Protein AF-A0AAV9D5G0-F1 (afdb_monomer_lite)

pLDDT: mean 83.23, std 11.65, range [37.0, 98.0]

Structure (mmCIF, N/CA/C/O backbone):
data_AF-A0AAV9D5G0-F1
#
_entry.id   AF-A0AAV9D5G0-F1
#
loop_
_atom_site.group_PDB
_atom_site.id
_atom_site.type_symbol
_atom_site.label_atom_id
_atom_site.label_alt_id
_atom_site.label_comp_id
_atom_site.label_asym_id
_atom_site.label_entity_id
_atom_site.label_seq_id
_atom_site.pdbx_PDB_ins_code
_atom_site.Cartn_x
_atom_site.Cartn_y
_atom_site.Cartn_z
_atom_site.occupancy
_atom_site.B_iso_or_equiv
_atom_site.auth_seq_id
_atom_site.auth_comp_id
_atom_site.auth_asym_id
_atom_site.auth_atom_id
_atom_site.pdbx_PDB_model_num
ATOM 1 N N . MET A 1 1 ? -10.962 14.063 -17.099 1.00 53.22 1 MET A N 1
ATOM 2 C CA . MET A 1 1 ? -9.517 14.388 -17.180 1.00 53.22 1 MET A CA 1
ATOM 3 C C . MET A 1 1 ? -9.101 14.383 -18.645 1.00 53.22 1 MET A C 1
ATOM 5 O O . MET A 1 1 ? -9.359 13.389 -19.309 1.00 53.22 1 MET A O 1
ATOM 9 N N . LYS A 1 2 ? -8.518 15.470 -19.175 1.00 46.50 2 LYS A N 1
ATOM 10 C CA . LYS A 1 2 ? -7.922 15.459 -20.525 1.00 46.50 2 LYS A CA 1
ATOM 11 C C . LYS A 1 2 ? -6.558 14.768 -20.446 1.00 46.50 2 LYS A C 1
ATOM 13 O O . LYS A 1 2 ? -5.704 15.186 -19.668 1.00 46.50 2 LYS A O 1
ATOM 18 N N . GLN A 1 3 ? -6.393 13.685 -21.197 1.00 54.50 3 GLN A N 1
ATOM 19 C CA . GLN A 1 3 ? -5.192 12.856 -21.204 1.00 54.50 3 GLN A CA 1
ATOM 20 C C . GLN A 1 3 ? -4.087 13.579 -21.997 1.00 54.50 3 GLN A C 1
ATOM 22 O O . GLN A 1 3 ? -4.287 13.891 -23.166 1.00 54.50 3 GLN A O 1
ATOM 27 N N . LYS A 1 4 ? -2.953 13.908 -21.359 1.00 61.72 4 LYS A N 1
ATOM 28 C CA . LYS A 1 4 ? -1.814 14.582 -22.023 1.00 61.72 4 LYS A CA 1
ATOM 29 C C . LYS A 1 4 ? -0.785 13.592 -22.589 1.00 61.72 4 LYS A C 1
ATOM 31 O O . LYS A 1 4 ? 0.009 13.970 -23.440 1.00 61.72 4 LYS A O 1
ATOM 36 N N . TYR A 1 5 ? -0.814 12.342 -22.121 1.00 66.25 5 TYR A N 1
ATOM 37 C CA . TYR A 1 5 ? 0.149 11.299 -22.471 1.00 66.25 5 TYR A CA 1
ATOM 38 C C . TYR A 1 5 ? -0.551 9.940 -22.576 1.00 66.25 5 TYR A C 1
ATOM 40 O O . TYR A 1 5 ? -1.417 9.613 -21.759 1.00 66.25 5 TYR A O 1
ATOM 48 N N . GLU A 1 6 ? -0.161 9.152 -23.569 1.00 72.19 6 GLU A N 1
ATOM 49 C CA . GLU A 1 6 ? -0.569 7.762 -23.748 1.00 72.19 6 GLU A CA 1
ATOM 50 C C . GLU A 1 6 ? 0.694 6.899 -23.811 1.00 72.19 6 GLU A C 1
ATOM 52 O O . GLU A 1 6 ? 1.684 7.295 -24.425 1.00 72.19 6 GLU A O 1
ATOM 57 N N . LEU A 1 7 ? 0.685 5.765 -23.109 1.00 73.75 7 LEU A N 1
ATOM 58 C CA . LEU A 1 7 ? 1.786 4.806 -23.138 1.00 73.75 7 LEU A CA 1
ATOM 59 C C . LEU A 1 7 ? 1.578 3.903 -24.358 1.00 73.75 7 LEU A C 1
ATOM 61 O O . LEU A 1 7 ? 0.681 3.063 -24.348 1.00 73.75 7 LEU A O 1
ATOM 65 N N . ILE A 1 8 ? 2.375 4.120 -25.402 1.00 72.31 8 ILE A N 1
ATOM 66 C CA . ILE A 1 8 ? 2.389 3.336 -26.645 1.00 72.31 8 ILE A CA 1
ATOM 67 C C . ILE A 1 8 ? 3.722 2.583 -26.778 1.00 72.31 8 ILE A C 1
ATOM 69 O O . ILE A 1 8 ? 4.718 2.991 -26.182 1.00 72.31 8 ILE A O 1
ATOM 73 N N . ASP A 1 9 ? 3.716 1.487 -27.541 1.00 73.62 9 ASP A N 1
ATOM 74 C CA . ASP A 1 9 ? 4.906 0.734 -27.974 1.00 73.62 9 ASP A CA 1
ATOM 75 C C . ASP A 1 9 ? 5.790 0.158 -26.852 1.00 73.62 9 ASP A C 1
ATOM 77 O O . ASP A 1 9 ? 7.016 0.283 -26.858 1.00 73.62 9 ASP A O 1
ATOM 81 N N . LEU A 1 10 ? 5.174 -0.515 -25.876 1.00 80.69 10 LEU A N 1
ATOM 82 C CA . LEU A 1 10 ? 5.926 -1.325 -24.915 1.00 80.69 10 LEU A CA 1
ATOM 83 C C . LEU A 1 10 ? 6.341 -2.666 -25.549 1.00 80.69 10 LEU A C 1
ATOM 85 O O . LEU A 1 10 ? 5.516 -3.286 -26.227 1.00 80.69 10 LEU A O 1
ATOM 89 N N . PRO A 1 11 ? 7.576 -3.147 -25.305 1.00 83.06 11 PRO A N 1
ATOM 90 C CA . PRO A 1 11 ? 7.982 -4.495 -25.690 1.00 83.06 11 PRO A CA 1
ATOM 91 C C . PRO A 1 11 ? 6.985 -5.555 -25.182 1.00 83.06 11 PRO A C 1
ATOM 93 O O . PRO A 1 11 ? 6.458 -5.395 -24.078 1.00 83.06 11 PRO A O 1
ATOM 96 N N . PRO A 1 12 ? 6.723 -6.643 -25.931 1.00 77.56 12 PRO A N 1
ATOM 97 C CA . PRO A 1 12 ? 5.747 -7.664 -25.530 1.00 77.56 12 PRO A CA 1
ATOM 98 C C . PRO A 1 12 ? 6.052 -8.340 -24.184 1.00 77.56 12 PRO A C 1
ATOM 100 O O . PRO A 1 12 ? 5.149 -8.819 -23.505 1.00 77.56 12 PRO A O 1
ATOM 103 N N . ASP A 1 13 ? 7.325 -8.383 -23.801 1.00 83.81 13 ASP A N 1
ATOM 104 C CA . ASP A 1 13 ? 7.844 -8.937 -22.551 1.00 83.81 13 ASP A CA 1
ATOM 105 C C . ASP A 1 13 ? 7.951 -7.898 -21.423 1.00 83.81 13 ASP A C 1
ATOM 107 O O . ASP A 1 13 ? 8.331 -8.237 -20.297 1.00 83.81 13 ASP A O 1
ATOM 111 N N . ALA A 1 14 ? 7.594 -6.637 -21.689 1.00 84.88 14 ALA A N 1
ATOM 112 C CA . ALA A 1 14 ? 7.652 -5.580 -20.697 1.00 84.88 14 ALA A CA 1
ATOM 113 C C . ALA A 1 14 ? 6.707 -5.872 -19.526 1.00 84.88 14 ALA A C 1
ATOM 115 O O . ALA A 1 14 ? 5.537 -6.216 -19.694 1.00 84.88 14 ALA A O 1
ATOM 116 N N . ARG A 1 15 ? 7.209 -5.644 -18.309 1.00 88.38 15 ARG A N 1
ATOM 117 C CA . ARG A 1 15 ? 6.439 -5.735 -17.060 1.00 88.38 15 ARG A CA 1
ATOM 118 C C . ARG A 1 15 ? 6.484 -4.399 -16.323 1.00 88.38 15 ARG A C 1
ATOM 120 O O . ARG A 1 15 ? 7.234 -4.258 -15.355 1.00 88.38 15 ARG A O 1
ATOM 127 N N . PRO A 1 16 ? 5.741 -3.379 -16.790 1.00 92.75 16 PRO A N 1
ATOM 128 C CA . PRO A 1 16 ? 5.819 -2.047 -16.209 1.00 92.75 16 PRO A CA 1
ATOM 129 C C . PRO A 1 16 ? 5.399 -2.054 -14.741 1.00 92.75 16 PRO A C 1
ATOM 131 O O . PRO A 1 16 ? 4.479 -2.764 -14.341 1.00 92.75 16 PRO A O 1
ATOM 134 N N . LEU A 1 17 ? 6.054 -1.226 -13.934 1.00 95.94 17 LEU A N 1
ATOM 135 C CA . LEU A 1 17 ? 5.703 -1.028 -12.531 1.00 95.94 17 LEU A CA 1
ATOM 136 C C . LEU A 1 17 ? 5.046 0.341 -12.353 1.00 95.94 17 LEU A C 1
ATOM 138 O O . LEU A 1 17 ? 5.666 1.349 -12.671 1.00 95.94 17 LEU A O 1
ATOM 142 N N . LEU A 1 18 ? 3.822 0.393 -11.841 1.00 97.00 18 LEU A N 1
ATOM 143 C CA . LEU A 1 18 ? 3.154 1.623 -11.418 1.00 97.00 18 LEU A CA 1
ATOM 144 C C . LEU A 1 18 ? 3.363 1.812 -9.915 1.00 97.00 18 LEU A C 1
ATOM 146 O O . LEU A 1 18 ? 2.999 0.953 -9.119 1.00 97.00 18 LEU A O 1
ATOM 150 N N . VAL A 1 19 ? 3.940 2.935 -9.504 1.00 97.44 19 VAL A N 1
ATOM 151 C CA . VAL A 1 19 ? 4.310 3.191 -8.112 1.00 97.44 19 VAL A CA 1
ATOM 152 C C . VAL A 1 19 ? 3.449 4.296 -7.520 1.00 97.44 19 VAL A C 1
ATOM 154 O O . VAL A 1 19 ? 3.419 5.409 -8.037 1.00 97.44 19 VAL A O 1
ATOM 157 N N . PHE A 1 20 ? 2.809 4.017 -6.389 1.00 97.06 20 PHE A N 1
ATOM 158 C CA . PHE A 1 20 ? 2.073 4.993 -5.594 1.00 97.06 20 PHE A CA 1
ATOM 159 C C . PHE A 1 20 ? 2.801 5.280 -4.285 1.00 97.06 20 PHE A C 1
ATOM 161 O O . PHE A 1 20 ? 3.100 4.364 -3.525 1.00 97.06 20 PHE A O 1
ATOM 168 N N . ILE A 1 21 ? 3.053 6.553 -3.985 1.00 93.62 21 ILE A N 1
ATOM 169 C CA . ILE A 1 21 ? 3.773 6.978 -2.781 1.00 93.62 21 ILE A CA 1
ATOM 170 C C . ILE A 1 21 ? 2.893 7.902 -1.953 1.00 93.62 21 ILE A C 1
ATOM 172 O O . ILE A 1 21 ? 2.539 8.989 -2.404 1.00 93.62 21 ILE A O 1
ATOM 176 N N . ASN A 1 22 ? 2.598 7.515 -0.712 1.00 89.69 22 ASN A N 1
ATOM 177 C CA . ASN A 1 22 ? 1.937 8.396 0.246 1.00 89.69 22 ASN A CA 1
ATOM 178 C C . ASN A 1 22 ? 2.976 9.098 1.134 1.00 89.69 22 ASN A C 1
ATOM 180 O O . ASN A 1 22 ? 3.537 8.480 2.040 1.00 89.69 22 ASN A O 1
ATOM 184 N N . LYS A 1 23 ? 3.196 10.403 0.925 1.00 78.75 23 LYS A N 1
ATOM 185 C CA . LYS A 1 23 ? 4.173 11.186 1.707 1.00 78.75 23 LYS A CA 1
ATOM 186 C C . LYS A 1 23 ? 3.845 11.310 3.193 1.00 78.75 23 LYS A C 1
ATOM 188 O O . LYS A 1 23 ? 4.765 11.453 3.994 1.00 78.75 23 LYS A O 1
ATOM 193 N N . LYS A 1 24 ? 2.564 11.222 3.573 1.00 74.12 24 LYS A N 1
ATOM 194 C CA . LYS A 1 24 ? 2.144 11.240 4.986 1.00 74.12 24 LYS A CA 1
ATOM 195 C C . LYS A 1 24 ? 2.520 9.946 5.724 1.00 74.12 24 LYS A C 1
ATOM 197 O O . LYS A 1 24 ? 2.407 9.873 6.948 1.00 74.12 24 LYS A O 1
ATOM 202 N N . SER A 1 25 ? 2.922 8.898 5.002 1.00 68.00 25 SER A N 1
ATOM 203 C CA . SER A 1 25 ? 3.371 7.633 5.585 1.00 68.00 25 SER A CA 1
ATOM 204 C C . SER A 1 25 ? 4.890 7.638 5.787 1.00 68.00 25 SER A C 1
ATOM 206 O O . SER A 1 25 ? 5.637 8.055 4.908 1.00 68.00 25 SER A O 1
ATOM 208 N N . GLY A 1 26 ? 5.361 7.136 6.932 1.00 59.75 26 GLY A N 1
ATOM 209 C CA . GLY A 1 26 ? 6.775 6.792 7.118 1.00 59.75 26 GLY A CA 1
ATOM 210 C C . GLY A 1 26 ? 7.717 7.957 7.348 1.00 59.75 26 GLY A C 1
ATOM 211 O O . GLY A 1 26 ? 8.686 8.121 6.608 1.00 59.75 26 GLY A O 1
ATOM 212 N N . ALA A 1 27 ? 7.476 8.718 8.418 1.00 59.47 27 ALA A N 1
ATOM 213 C CA . ALA A 1 27 ? 8.452 9.678 8.934 1.00 59.47 27 ALA A CA 1
ATOM 214 C C . ALA A 1 27 ? 8.836 10.797 7.950 1.00 59.47 27 ALA A C 1
ATOM 216 O O . ALA A 1 27 ? 9.968 11.268 7.966 1.00 59.47 27 ALA A O 1
ATOM 217 N N . GLN A 1 28 ? 7.929 11.176 7.041 1.00 62.56 28 GLN A N 1
ATOM 218 C CA . GLN A 1 28 ? 8.175 12.193 6.008 1.00 62.56 28 GLN A CA 1
ATOM 219 C C . GLN A 1 28 ? 9.352 11.865 5.060 1.00 62.56 28 GLN A C 1
ATOM 221 O O . GLN A 1 28 ? 9.814 12.718 4.307 1.00 62.56 28 GLN A O 1
ATOM 226 N N . ARG A 1 29 ? 9.810 10.603 4.991 1.00 69.56 29 ARG A N 1
ATOM 227 C CA . ARG A 1 29 ? 10.849 10.169 4.030 1.00 69.56 29 ARG A CA 1
ATOM 228 C C . ARG A 1 29 ? 10.343 10.076 2.581 1.00 69.56 29 ARG A C 1
ATOM 230 O O . ARG A 1 29 ? 11.104 9.701 1.685 1.00 69.56 29 ARG A O 1
ATOM 237 N N . GLY A 1 30 ? 9.078 10.426 2.338 1.00 75.94 30 GLY A N 1
ATOM 238 C CA . GLY A 1 30 ? 8.397 10.300 1.051 1.00 75.94 30 GLY A CA 1
ATOM 239 C C . GLY A 1 30 ? 9.090 11.029 -0.102 1.00 75.94 30 GLY A C 1
ATOM 240 O O . GLY A 1 30 ? 9.189 10.465 -1.187 1.00 75.94 30 GLY A O 1
ATOM 241 N N . ASP A 1 31 ? 9.639 12.230 0.115 1.00 81.81 31 ASP A N 1
ATOM 242 C CA . ASP A 1 31 ? 10.344 12.974 -0.944 1.00 81.81 31 ASP A CA 1
ATOM 243 C C . ASP A 1 31 ? 11.666 12.318 -1.352 1.00 81.81 31 ASP A C 1
ATOM 245 O O . ASP A 1 31 ? 11.984 12.226 -2.540 1.00 81.81 31 ASP A O 1
ATOM 249 N N . SER A 1 32 ? 12.428 11.815 -0.376 1.00 85.00 32 SER A N 1
ATOM 250 C CA . SER A 1 32 ? 13.670 11.082 -0.641 1.00 85.00 32 SER A CA 1
ATOM 251 C C . SER A 1 32 ? 13.391 9.777 -1.386 1.00 85.00 32 SER A C 1
ATOM 253 O O . SER A 1 32 ? 14.034 9.481 -2.396 1.00 85.00 32 SER A O 1
ATOM 255 N N . LEU A 1 33 ? 12.374 9.036 -0.939 1.00 87.62 33 LEU A N 1
ATOM 256 C CA . LEU A 1 33 ? 11.922 7.801 -1.570 1.00 87.62 33 LEU A CA 1
ATOM 257 C C . LEU A 1 33 ? 11.434 8.040 -3.007 1.00 87.62 33 LEU A C 1
ATOM 259 O O . LEU A 1 33 ? 11.882 7.359 -3.927 1.00 87.62 33 LEU A O 1
ATOM 263 N N . LYS A 1 34 ? 10.590 9.058 -3.216 1.00 89.94 34 LYS A N 1
ATOM 264 C CA . LYS A 1 34 ? 10.113 9.474 -4.542 1.00 89.94 34 LYS A CA 1
ATOM 265 C C . LYS A 1 34 ? 11.272 9.809 -5.468 1.00 89.94 34 LYS A C 1
ATOM 267 O O . LYS A 1 34 ? 11.287 9.356 -6.608 1.00 89.94 34 LYS A O 1
ATOM 272 N N . ARG A 1 35 ? 12.252 10.583 -4.991 1.00 90.06 35 ARG A N 1
ATOM 273 C CA . ARG A 1 35 ? 13.433 10.943 -5.783 1.00 90.06 35 ARG A CA 1
ATOM 274 C C . ARG A 1 35 ? 14.208 9.703 -6.214 1.00 90.06 35 ARG A C 1
ATOM 276 O O . ARG A 1 35 ? 14.493 9.565 -7.394 1.00 90.06 35 ARG A O 1
ATOM 283 N N . ARG A 1 36 ? 14.501 8.791 -5.282 1.00 90.75 36 ARG A N 1
ATOM 284 C CA . ARG A 1 36 ? 15.225 7.546 -5.580 1.00 90.75 36 ARG A CA 1
ATOM 285 C C . ARG A 1 36 ? 14.469 6.670 -6.579 1.00 90.75 36 ARG A C 1
ATOM 287 O O . ARG A 1 36 ? 15.066 6.212 -7.543 1.00 90.75 36 ARG A O 1
ATOM 294 N N . LEU A 1 37 ? 13.160 6.495 -6.410 1.00 92.12 37 LEU A N 1
ATOM 295 C CA . LEU A 1 37 ? 12.343 5.715 -7.346 1.00 92.12 37 LEU A CA 1
ATOM 296 C C . LEU A 1 37 ? 12.282 6.347 -8.739 1.00 92.12 37 LEU A C 1
ATOM 298 O O . LEU A 1 37 ? 12.330 5.621 -9.716 1.00 92.12 37 LEU A O 1
ATOM 302 N N . ARG A 1 38 ? 12.254 7.680 -8.850 1.00 93.06 38 ARG A N 1
ATOM 303 C CA . ARG A 1 38 ? 12.318 8.384 -10.147 1.00 93.06 38 ARG A CA 1
ATOM 304 C C . ARG A 1 38 ? 13.697 8.348 -10.814 1.00 93.06 38 ARG A C 1
ATOM 306 O O . ARG A 1 38 ? 13.791 8.710 -11.979 1.00 93.06 38 ARG A O 1
ATOM 313 N N . ILE A 1 39 ? 14.751 7.992 -10.076 1.00 92.44 39 ILE A N 1
ATOM 314 C CA . ILE A 1 39 ? 16.083 7.721 -10.640 1.00 92.44 39 ILE A CA 1
ATOM 315 C C . ILE A 1 39 ? 16.137 6.282 -11.166 1.00 92.44 39 ILE A C 1
ATOM 317 O O . ILE A 1 39 ? 16.718 6.039 -12.215 1.00 92.44 39 ILE A O 1
ATOM 321 N N . LEU A 1 40 ? 15.533 5.337 -10.437 1.00 91.38 40 LEU A N 1
ATOM 322 C CA . LEU A 1 40 ? 15.547 3.912 -10.781 1.00 91.38 40 LEU A CA 1
ATOM 323 C C . LEU A 1 40 ? 14.503 3.527 -11.843 1.00 91.38 40 LEU A C 1
ATOM 325 O O . LEU A 1 40 ? 14.691 2.545 -12.550 1.00 91.38 40 LEU A O 1
ATOM 329 N N . LEU A 1 41 ? 13.398 4.268 -11.927 1.00 92.12 41 LEU A N 1
ATOM 330 C CA . LEU A 1 41 ? 12.249 4.004 -12.795 1.00 92.12 41 LEU A CA 1
ATOM 331 C C . LEU A 1 41 ? 11.919 5.243 -13.629 1.00 92.12 41 LEU A C 1
ATOM 333 O O . LEU A 1 41 ? 12.316 6.360 -13.291 1.00 92.12 41 LEU A O 1
ATOM 337 N N . ASN A 1 42 ? 11.112 5.075 -14.678 1.00 91.25 42 ASN A N 1
ATOM 338 C CA . ASN A 1 42 ? 10.618 6.210 -15.447 1.00 91.25 42 ASN A CA 1
ATOM 339 C C . ASN A 1 42 ? 9.781 7.135 -14.535 1.00 91.25 42 ASN A C 1
ATOM 341 O O . ASN A 1 42 ? 8.870 6.662 -13.853 1.00 91.25 42 ASN A O 1
ATOM 345 N N . PRO A 1 43 ? 10.014 8.461 -14.524 1.00 90.81 43 PRO A N 1
ATOM 346 C CA . PRO A 1 43 ? 9.234 9.392 -13.713 1.00 90.81 43 PRO A CA 1
ATOM 347 C C . PRO A 1 43 ? 7.712 9.317 -13.902 1.00 90.81 43 PRO A C 1
ATOM 349 O O . PRO A 1 43 ? 6.987 9.628 -12.959 1.00 90.81 43 PRO A O 1
ATOM 352 N N . LEU A 1 44 ? 7.227 8.897 -15.077 1.00 90.56 44 LEU A N 1
ATOM 353 C CA . LEU A 1 44 ? 5.800 8.700 -15.361 1.00 90.56 44 LEU A CA 1
ATOM 354 C C . LEU A 1 44 ? 5.192 7.491 -14.636 1.00 90.56 44 LEU A C 1
ATOM 356 O O . LEU A 1 44 ? 3.974 7.386 -14.555 1.00 90.56 44 LEU A O 1
ATOM 360 N N . GLN A 1 45 ? 6.020 6.594 -14.100 1.00 93.50 45 GLN A N 1
ATOM 361 C CA . GLN A 1 45 ? 5.591 5.452 -13.296 1.00 93.50 45 GLN A CA 1
ATOM 362 C C . GLN A 1 45 ? 5.342 5.823 -11.831 1.00 93.50 45 GLN A C 1
ATOM 364 O O . GLN A 1 45 ? 4.737 5.038 -11.111 1.00 93.50 45 GLN A O 1
ATOM 369 N N . VAL A 1 46 ? 5.816 6.982 -11.358 1.00 94.94 46 VAL A N 1
ATOM 370 C CA . VAL A 1 46 ? 5.842 7.311 -9.925 1.00 94.94 46 VAL A CA 1
ATOM 371 C C . VAL A 1 46 ? 4.832 8.407 -9.591 1.00 94.94 46 VAL A C 1
ATOM 373 O O . VAL A 1 46 ? 5.071 9.593 -9.825 1.00 94.94 46 VAL A O 1
ATOM 376 N N . PHE A 1 47 ? 3.726 8.010 -8.967 1.00 94.69 47 PHE A N 1
ATOM 377 C CA . PHE A 1 47 ? 2.628 8.876 -8.554 1.00 94.69 47 PHE A CA 1
ATOM 378 C C . PHE A 1 47 ? 2.649 9.147 -7.055 1.00 94.69 47 PHE A C 1
ATOM 380 O O . PHE A 1 47 ? 2.879 8.268 -6.226 1.00 94.69 47 PHE A O 1
ATOM 387 N N . GLU A 1 48 ? 2.371 10.395 -6.704 1.00 92.69 48 GLU A N 1
ATOM 388 C CA . GLU A 1 48 ? 2.208 10.821 -5.324 1.00 92.69 48 GLU A CA 1
ATOM 389 C C . GLU A 1 48 ? 0.726 10.815 -4.957 1.00 92.69 48 GLU A C 1
ATOM 391 O O . GLU A 1 48 ? -0.096 11.376 -5.678 1.00 92.69 48 GLU A O 1
ATOM 396 N N . LEU A 1 49 ? 0.406 10.185 -3.830 1.00 91.94 49 LEU A N 1
ATOM 397 C CA . LEU A 1 49 ? -0.932 10.158 -3.263 1.00 91.94 49 LEU A CA 1
ATOM 398 C C . LEU A 1 49 ? -1.090 11.286 -2.244 1.00 91.94 49 LEU A C 1
ATOM 400 O O . LEU A 1 49 ? -0.267 11.440 -1.337 1.00 91.94 49 LEU A O 1
ATOM 404 N N . SER A 1 50 ? -2.170 12.050 -2.378 1.00 87.81 50 SER A N 1
ATOM 405 C CA . SER A 1 50 ? -2.541 13.141 -1.475 1.00 87.81 50 SER A CA 1
ATOM 406 C C . SER A 1 50 ? -4.057 13.324 -1.445 1.00 87.81 50 SER A C 1
ATOM 408 O O . SER A 1 50 ? -4.756 12.819 -2.317 1.00 87.81 50 SER A O 1
ATOM 410 N N . SER A 1 51 ? -4.582 14.112 -0.507 1.00 79.62 51 SER A N 1
ATOM 411 C CA . SER A 1 51 ? -6.023 14.403 -0.449 1.00 79.62 51 SER A CA 1
ATOM 412 C C . SER A 1 51 ? -6.584 15.013 -1.746 1.00 79.62 51 SER A C 1
ATOM 414 O O . SER A 1 51 ? -7.768 14.861 -2.020 1.00 79.62 51 SER A O 1
ATOM 416 N N . ALA A 1 52 ? -5.746 15.679 -2.551 1.00 83.88 52 ALA A N 1
ATOM 417 C CA . ALA A 1 52 ? -6.137 16.273 -3.831 1.00 83.88 52 ALA A CA 1
ATOM 418 C C . ALA A 1 52 ? -5.919 15.340 -5.038 1.00 83.88 52 ALA A C 1
ATOM 420 O O . ALA A 1 52 ? -6.499 15.564 -6.100 1.00 83.88 52 ALA A O 1
ATOM 421 N N . GLN A 1 53 ? -5.072 14.315 -4.904 1.00 87.06 53 GLN A N 1
ATOM 422 C CA . GLN A 1 53 ? -4.701 13.417 -5.994 1.00 87.06 53 GLN A CA 1
ATOM 423 C C . GLN A 1 53 ? -4.699 11.965 -5.518 1.00 87.06 53 GLN A C 1
ATOM 425 O O . GLN A 1 53 ? -3.801 11.531 -4.792 1.00 87.06 53 GLN A O 1
ATOM 430 N N . GLY A 1 54 ? -5.707 11.223 -5.967 1.00 91.44 54 GLY A N 1
ATOM 431 C CA . GLY A 1 54 ? -5.839 9.799 -5.706 1.00 91.44 54 GLY A CA 1
ATOM 432 C C . GLY A 1 54 ? -5.152 8.899 -6.738 1.00 91.44 54 GLY A C 1
ATOM 433 O O . GLY A 1 54 ? -4.578 9.377 -7.727 1.00 91.44 54 GLY A O 1
ATOM 434 N N . PRO A 1 55 ? -5.198 7.576 -6.511 1.00 95.56 55 PRO A N 1
ATOM 435 C CA . PRO A 1 55 ? -4.605 6.575 -7.398 1.00 95.56 55 PRO A CA 1
ATOM 436 C C . PRO A 1 55 ? -5.248 6.530 -8.792 1.00 95.56 55 PRO A C 1
ATOM 438 O O . PRO A 1 55 ? -4.631 6.033 -9.734 1.00 95.56 55 PRO A O 1
ATOM 441 N N . GLU A 1 56 ? -6.451 7.084 -8.958 1.00 94.44 56 GLU A N 1
ATOM 442 C CA . GLU A 1 56 ? -7.227 7.067 -10.200 1.00 94.44 56 GLU A CA 1
ATOM 443 C C . GLU A 1 56 ? -6.452 7.663 -11.378 1.00 94.44 56 GLU A C 1
ATOM 445 O O . GLU A 1 56 ? -6.550 7.157 -12.491 1.00 94.44 56 GLU A O 1
A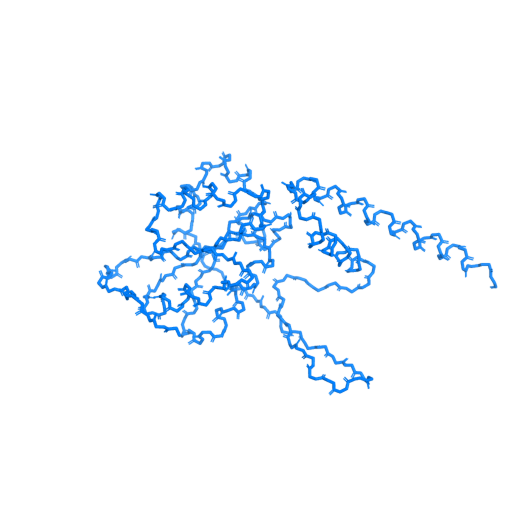TOM 450 N N . ALA A 1 57 ? -5.635 8.695 -11.148 1.00 91.75 57 ALA A N 1
ATOM 451 C CA . ALA A 1 57 ? -4.827 9.305 -12.204 1.00 91.75 57 ALA A CA 1
ATOM 452 C C . ALA A 1 57 ? -3.781 8.331 -12.780 1.00 91.75 57 ALA A C 1
ATOM 454 O O . ALA A 1 57 ? -3.600 8.265 -13.997 1.00 91.75 57 ALA A O 1
ATOM 455 N N . GLY A 1 58 ? -3.110 7.567 -11.912 1.00 93.56 58 GLY A N 1
ATOM 456 C CA . GLY A 1 58 ? -2.118 6.570 -12.320 1.00 93.56 58 GLY A CA 1
ATOM 457 C C . GLY A 1 58 ? -2.771 5.344 -12.950 1.00 93.56 58 GLY A C 1
ATOM 458 O O . GLY A 1 58 ? -2.338 4.893 -14.008 1.00 93.56 58 GLY A O 1
ATOM 459 N N . LEU A 1 59 ? -3.867 4.861 -12.354 1.00 94.62 59 LEU A N 1
ATOM 460 C CA . LEU A 1 59 ? -4.649 3.747 -12.900 1.00 94.62 59 LEU A CA 1
ATOM 461 C C . LEU A 1 59 ? -5.209 4.082 -14.287 1.00 94.62 59 LEU A C 1
ATOM 463 O O . LEU A 1 59 ? -5.127 3.264 -15.197 1.00 94.62 59 LEU A O 1
ATOM 467 N N . PHE A 1 60 ? -5.699 5.308 -14.483 1.00 91.31 60 PHE A N 1
ATOM 468 C CA . PHE A 1 60 ? -6.182 5.768 -15.781 1.00 91.31 60 PHE A CA 1
ATOM 469 C C . PHE A 1 60 ? -5.068 5.827 -16.836 1.00 91.31 60 PHE A C 1
ATOM 471 O O . PHE A 1 60 ? -5.314 5.480 -17.991 1.00 91.31 60 PHE A O 1
ATOM 478 N N . LEU A 1 61 ? -3.845 6.227 -16.460 1.00 90.88 61 LEU A N 1
ATOM 479 C CA . LEU A 1 61 ? -2.696 6.234 -17.373 1.00 90.88 61 LEU A CA 1
ATOM 480 C C . LEU A 1 61 ? -2.284 4.811 -17.787 1.00 90.88 61 LEU A C 1
ATOM 482 O O . LEU A 1 61 ? -1.958 4.585 -18.949 1.00 90.88 61 LEU A O 1
ATOM 486 N N . PHE A 1 62 ? -2.330 3.857 -16.855 1.00 92.00 62 PHE A N 1
ATOM 487 C CA . PHE A 1 62 ? -1.903 2.470 -17.071 1.00 92.00 62 PHE A CA 1
ATOM 488 C C . PHE A 1 62 ? -3.020 1.541 -17.564 1.00 92.00 62 PHE A C 1
ATOM 490 O O . PHE A 1 62 ? -2.761 0.379 -17.844 1.00 92.00 62 PHE A O 1
ATOM 497 N N . ARG A 1 63 ? -4.255 2.030 -17.742 1.00 88.94 63 ARG A N 1
ATOM 498 C CA . ARG A 1 63 ? -5.422 1.191 -18.081 1.00 88.94 63 ARG A CA 1
ATOM 499 C C . ARG A 1 63 ? -5.289 0.366 -19.369 1.00 88.94 63 ARG A C 1
ATOM 501 O O . ARG A 1 63 ? -5.991 -0.622 -19.523 1.00 88.94 63 ARG A O 1
ATOM 508 N N . ARG A 1 64 ? -4.445 0.807 -20.311 1.00 86.44 64 ARG A N 1
ATOM 509 C CA . ARG A 1 64 ? -4.170 0.122 -21.591 1.00 86.4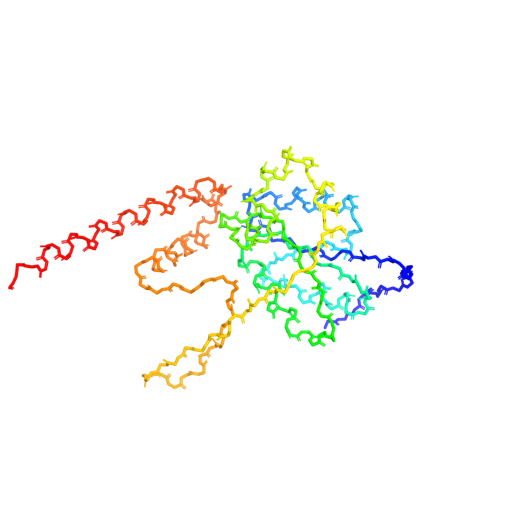4 64 ARG A CA 1
ATOM 510 C C . ARG A 1 64 ? -2.854 -0.656 -21.585 1.00 86.44 64 ARG A C 1
ATOM 512 O O . ARG A 1 64 ? -2.503 -1.260 -22.589 1.00 86.44 64 ARG A O 1
ATOM 519 N N . VAL A 1 65 ? -2.113 -0.610 -20.482 1.00 87.88 65 VAL A N 1
ATOM 520 C CA . VAL A 1 65 ? -0.823 -1.278 -20.356 1.00 87.88 65 VAL A CA 1
ATOM 521 C C . VAL A 1 65 ? -1.074 -2.730 -19.944 1.00 87.88 65 VAL A C 1
ATOM 523 O O . VAL A 1 65 ? -1.673 -2.954 -18.892 1.00 87.88 65 VAL A O 1
ATOM 526 N N . PRO A 1 66 ? -0.638 -3.728 -20.727 1.00 86.81 66 PRO A N 1
ATOM 527 C CA . PRO A 1 66 ? -0.775 -5.124 -20.336 1.00 86.81 66 PRO A CA 1
ATOM 528 C C . PRO A 1 66 ? 0.222 -5.487 -19.225 1.00 86.81 66 PRO A C 1
ATOM 530 O O . PRO A 1 66 ? 1.305 -4.912 -19.131 1.00 86.81 66 PRO A O 1
ATOM 533 N N . HIS A 1 67 ? -0.147 -6.455 -18.382 1.00 88.44 67 HIS A N 1
ATOM 534 C CA . HIS A 1 67 ? 0.732 -7.125 -17.405 1.00 88.44 67 HIS A CA 1
ATOM 535 C C . HIS A 1 67 ? 1.547 -6.216 -16.462 1.00 88.44 67 HIS A C 1
ATOM 537 O O . HIS A 1 67 ? 2.587 -6.630 -15.940 1.00 88.44 67 HIS A O 1
ATOM 543 N N . PHE A 1 68 ? 1.088 -4.990 -16.202 1.00 93.94 68 PHE A N 1
ATOM 544 C CA . PHE A 1 68 ? 1.759 -4.115 -15.247 1.00 93.94 68 PHE A CA 1
ATOM 545 C C . PHE A 1 68 ? 1.533 -4.578 -13.802 1.00 93.94 68 PHE A C 1
ATOM 547 O O . PHE A 1 68 ? 0.509 -5.170 -13.459 1.00 93.94 68 PHE A O 1
ATOM 554 N N . LYS A 1 69 ? 2.501 -4.277 -12.939 1.00 96.44 69 LYS A N 1
ATOM 555 C CA . LYS A 1 69 ? 2.426 -4.490 -11.490 1.00 96.44 69 LYS A CA 1
ATOM 556 C C . LYS A 1 69 ? 2.255 -3.149 -10.786 1.00 96.44 69 LYS A C 1
ATOM 558 O O . LYS A 1 69 ? 2.637 -2.110 -11.325 1.00 96.44 69 LYS A O 1
ATOM 563 N N . ILE A 1 70 ? 1.731 -3.159 -9.566 1.00 98.00 70 ILE A N 1
ATOM 564 C CA . ILE A 1 70 ? 1.623 -1.959 -8.732 1.00 98.00 70 ILE A CA 1
ATOM 565 C C . ILE A 1 70 ? 2.525 -2.096 -7.506 1.00 98.00 70 ILE A C 1
ATOM 567 O O . ILE A 1 70 ? 2.536 -3.133 -6.855 1.00 98.00 70 ILE A O 1
ATOM 571 N N . LEU A 1 71 ? 3.245 -1.033 -7.153 1.00 97.62 71 LEU A N 1
ATOM 572 C CA . LEU A 1 71 ? 3.943 -0.890 -5.877 1.00 97.62 71 LEU A CA 1
ATOM 573 C C . LEU A 1 71 ? 3.297 0.227 -5.061 1.00 97.62 71 LEU A C 1
ATOM 575 O O . LEU A 1 71 ? 3.264 1.377 -5.494 1.00 97.62 71 LEU A O 1
ATOM 579 N N . VAL A 1 72 ? 2.844 -0.084 -3.849 1.00 96.88 72 VAL A N 1
ATOM 580 C CA . VAL A 1 72 ? 2.305 0.908 -2.914 1.00 96.88 72 VAL A CA 1
ATOM 581 C C . VAL A 1 72 ? 3.305 1.167 -1.794 1.00 96.88 72 VAL A C 1
ATOM 583 O O . VAL A 1 72 ? 3.573 0.303 -0.964 1.00 96.88 72 VAL A O 1
ATOM 586 N N . CYS A 1 73 ? 3.841 2.383 -1.737 1.00 94.12 73 CYS A N 1
ATOM 587 C CA . CYS A 1 73 ? 4.693 2.863 -0.657 1.00 94.12 73 CYS A CA 1
ATOM 588 C C . CYS A 1 73 ? 3.839 3.578 0.397 1.00 94.12 73 CYS A C 1
ATOM 590 O O . CYS A 1 73 ? 3.498 4.758 0.259 1.00 94.12 73 CYS A O 1
ATOM 592 N N . GLY A 1 74 ? 3.476 2.857 1.457 1.00 92.12 74 GLY A N 1
ATOM 593 C CA . GLY A 1 74 ? 2.556 3.346 2.480 1.00 92.12 74 GLY A CA 1
ATOM 594 C C . GLY A 1 74 ? 2.358 2.365 3.634 1.00 92.12 74 GLY A C 1
ATOM 595 O O . GLY A 1 74 ? 3.088 1.385 3.757 1.00 92.12 74 GLY A O 1
ATOM 596 N N . GLY A 1 75 ? 1.388 2.660 4.502 1.00 90.31 75 GLY A N 1
ATOM 597 C CA . GLY A 1 75 ? 0.836 1.685 5.451 1.00 90.31 75 GLY A CA 1
ATOM 598 C C . GLY A 1 75 ? -0.433 1.017 4.916 1.00 90.31 75 GLY A C 1
ATOM 599 O O . GLY A 1 75 ? -0.852 1.292 3.790 1.00 90.31 75 GLY A O 1
ATOM 600 N N . ASP A 1 76 ? -1.086 0.210 5.750 1.00 90.06 76 ASP A N 1
ATOM 601 C CA . ASP A 1 76 ? -2.263 -0.593 5.378 1.00 90.06 76 ASP A CA 1
ATOM 602 C C . ASP A 1 76 ? -3.423 0.249 4.827 1.00 90.06 76 ASP A C 1
ATOM 604 O O . ASP A 1 76 ? -4.046 -0.127 3.836 1.00 90.06 76 ASP A O 1
ATOM 608 N N . GLY A 1 77 ? -3.660 1.440 5.390 1.00 89.81 77 GLY A N 1
ATOM 609 C CA . GLY A 1 77 ? -4.683 2.366 4.888 1.00 89.81 77 GLY A CA 1
ATOM 610 C C . GLY A 1 77 ? -4.405 2.872 3.466 1.00 89.81 77 GLY A C 1
ATOM 611 O O . GLY A 1 77 ? -5.321 2.968 2.652 1.00 89.81 77 GLY A O 1
ATOM 612 N N . THR A 1 78 ? -3.137 3.131 3.123 1.00 92.62 78 THR A N 1
ATOM 613 C CA . THR A 1 78 ? -2.749 3.517 1.754 1.00 92.62 78 THR A CA 1
ATOM 614 C C . THR A 1 78 ? -2.964 2.357 0.786 1.00 92.62 78 THR A C 1
ATOM 616 O O . THR A 1 78 ? -3.479 2.560 -0.310 1.00 92.62 78 THR A O 1
ATOM 619 N N . VAL A 1 79 ? -2.596 1.138 1.195 1.00 94.88 79 VAL A N 1
ATOM 620 C CA . VAL A 1 79 ? -2.815 -0.076 0.397 1.00 94.88 79 VAL A CA 1
ATOM 621 C C . VAL A 1 79 ? -4.311 -0.285 0.160 1.00 94.88 79 VAL A C 1
ATOM 623 O O . VAL A 1 79 ? -4.723 -0.479 -0.979 1.00 94.88 79 VAL A O 1
ATOM 626 N N . GLY A 1 80 ? -5.138 -0.149 1.200 1.00 94.00 80 GLY A N 1
ATOM 627 C CA . GLY A 1 80 ? -6.592 -0.249 1.082 1.00 94.00 80 GLY A CA 1
ATOM 628 C C . GLY A 1 80 ? -7.209 0.802 0.164 1.00 94.00 80 GLY A C 1
ATOM 629 O O . GLY A 1 80 ? -8.103 0.472 -0.612 1.00 94.00 80 GLY A O 1
ATOM 630 N N . TRP A 1 81 ? -6.701 2.036 0.182 1.00 93.25 81 TRP A N 1
ATOM 631 C CA . TRP A 1 81 ? -7.152 3.078 -0.740 1.00 93.25 81 TRP A CA 1
ATOM 632 C C . TRP A 1 81 ? -6.854 2.723 -2.203 1.00 93.25 81 TRP A C 1
ATOM 634 O O . TRP A 1 81 ? -7.742 2.822 -3.048 1.00 93.25 81 TRP A O 1
ATOM 644 N N . VAL A 1 82 ? -5.638 2.253 -2.499 1.00 96.00 82 VAL A N 1
ATOM 645 C CA . VAL A 1 82 ? -5.259 1.831 -3.856 1.00 96.00 82 VAL A CA 1
ATOM 646 C C . VAL A 1 82 ? -6.088 0.630 -4.310 1.00 96.00 82 VAL A C 1
ATOM 648 O O . VAL A 1 82 ? -6.640 0.664 -5.406 1.00 96.00 82 VAL A O 1
ATOM 651 N N . LEU A 1 83 ? -6.241 -0.394 -3.465 1.00 95.69 83 LEU A N 1
ATOM 652 C CA . LEU A 1 83 ? -7.061 -1.569 -3.772 1.00 95.69 83 LEU A CA 1
ATOM 653 C C . LEU A 1 83 ? -8.525 -1.187 -4.045 1.00 95.69 83 LEU A C 1
ATOM 655 O O . LEU A 1 83 ? -9.092 -1.598 -5.050 1.00 95.69 83 LEU A O 1
ATOM 659 N N . GLY A 1 84 ? -9.112 -0.319 -3.217 1.00 93.69 84 GLY A N 1
ATOM 660 C CA . GLY A 1 84 ? -10.468 0.190 -3.435 1.00 93.69 84 GLY A CA 1
ATOM 661 C C . GLY A 1 84 ? -10.623 1.031 -4.707 1.00 93.69 84 GLY A C 1
ATOM 662 O O . GLY A 1 84 ? -11.723 1.128 -5.247 1.00 93.69 84 GLY A O 1
ATOM 663 N N . ALA A 1 85 ? -9.549 1.647 -5.201 1.00 94.75 85 ALA A N 1
ATOM 664 C CA . ALA A 1 85 ? -9.565 2.326 -6.490 1.00 94.75 85 ALA A CA 1
ATOM 665 C C . ALA A 1 85 ? -9.448 1.345 -7.662 1.00 94.75 85 ALA A C 1
ATOM 667 O O . ALA A 1 85 ? -10.114 1.557 -8.670 1.00 94.75 85 ALA A O 1
ATOM 668 N N . ILE A 1 86 ? -8.665 0.270 -7.524 1.00 95.00 86 ILE A N 1
ATOM 669 C CA . ILE A 1 86 ? -8.565 -0.809 -8.520 1.00 95.00 86 ILE A CA 1
ATOM 670 C C . ILE A 1 86 ? -9.927 -1.481 -8.720 1.00 95.00 86 ILE A C 1
ATOM 672 O O . ILE A 1 86 ? -10.337 -1.652 -9.866 1.00 95.00 86 ILE A O 1
ATOM 676 N N . ASP A 1 87 ? -10.664 -1.766 -7.639 1.00 91.81 87 ASP A N 1
ATOM 677 C 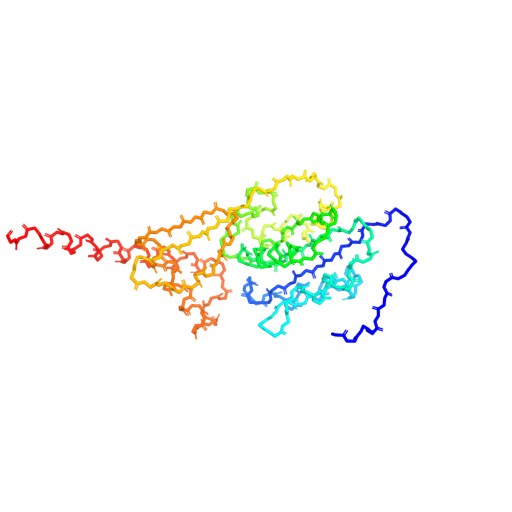CA . ASP A 1 87 ? -12.007 -2.369 -7.720 1.00 91.81 87 ASP A CA 1
ATOM 678 C C . ASP A 1 87 ? -12.966 -1.550 -8.597 1.00 91.81 87 ASP A C 1
ATOM 680 O O . ASP A 1 87 ? -13.832 -2.096 -9.272 1.00 91.81 87 ASP A O 1
ATOM 684 N N . LYS A 1 88 ? -12.809 -0.220 -8.605 1.00 91.38 88 LYS A N 1
ATOM 685 C CA . LYS A 1 88 ? -13.654 0.696 -9.385 1.00 91.38 88 LYS A CA 1
ATOM 686 C C . LYS A 1 88 ? -13.288 0.748 -10.869 1.00 91.38 88 LYS A C 1
ATOM 688 O O . LYS A 1 88 ? -14.031 1.347 -11.640 1.00 91.38 88 LYS A O 1
ATOM 693 N N . GLN A 1 89 ? -12.141 0.199 -11.270 1.00 85.19 89 GLN A N 1
ATOM 694 C CA . GLN A 1 89 ? -11.634 0.301 -12.643 1.00 85.19 89 GLN A CA 1
ATOM 695 C C . GLN A 1 89 ? -12.066 -0.859 -13.557 1.00 85.19 89 GLN A C 1
ATOM 697 O O . GLN A 1 89 ? -11.699 -0.839 -14.726 1.00 85.19 89 GLN A O 1
ATOM 702 N N . ASN A 1 90 ? -12.866 -1.826 -13.079 1.00 84.25 90 ASN A N 1
ATOM 703 C CA . ASN A 1 90 ? -13.385 -2.955 -13.874 1.00 84.25 90 ASN A CA 1
ATOM 704 C C . ASN A 1 90 ? -12.313 -3.631 -14.757 1.00 84.25 90 ASN A C 1
ATOM 706 O O . ASN A 1 90 ? -12.546 -3.911 -15.933 1.00 84.25 90 ASN A O 1
ATOM 710 N N . PHE A 1 91 ? -11.118 -3.862 -14.205 1.00 85.94 91 PHE A N 1
ATOM 711 C CA . PHE A 1 91 ? -10.076 -4.611 -14.905 1.00 85.94 91 PHE A CA 1
ATOM 712 C C . PHE A 1 91 ? -10.528 -6.058 -15.128 1.00 85.94 91 PHE A C 1
ATOM 714 O O . PHE A 1 91 ? -10.982 -6.704 -14.188 1.00 85.94 91 PHE A O 1
ATOM 721 N N . GLU A 1 92 ? -10.341 -6.582 -16.342 1.00 83.31 92 GLU A N 1
ATOM 722 C CA . GLU A 1 92 ? -10.563 -8.006 -16.639 1.00 83.31 92 GLU A CA 1
ATOM 723 C C . GLU A 1 92 ? -9.627 -8.895 -15.806 1.00 83.31 92 GLU A C 1
ATOM 725 O O . GLU A 1 92 ? -10.050 -9.884 -15.215 1.00 83.31 92 GLU A O 1
ATOM 730 N N . SER A 1 93 ? -8.364 -8.478 -15.692 1.00 85.75 93 SER A N 1
ATOM 731 C CA . SER A 1 93 ? -7.376 -9.061 -14.788 1.00 85.75 93 SER A CA 1
ATOM 732 C C . SER A 1 93 ? -6.746 -7.946 -13.952 1.00 85.75 93 SER A C 1
ATOM 734 O O . SER A 1 93 ? -5.930 -7.183 -14.480 1.00 85.75 93 SER A O 1
ATOM 736 N N . PRO A 1 94 ? -7.094 -7.821 -12.660 1.00 90.94 94 PRO A N 1
ATOM 737 C CA . PRO A 1 94 ? -6.497 -6.822 -11.785 1.00 90.94 94 PRO A CA 1
ATOM 738 C C . PRO A 1 94 ? -4.969 -6.977 -11.695 1.00 90.94 94 PRO A C 1
ATOM 740 O O . PRO A 1 94 ? -4.469 -8.101 -11.593 1.00 90.94 94 PRO A O 1
ATOM 743 N N . PRO A 1 95 ? -4.204 -5.872 -11.713 1.00 94.81 95 PRO A N 1
ATOM 744 C CA . PRO A 1 95 ? -2.752 -5.926 -11.578 1.00 94.81 95 PRO A CA 1
ATOM 745 C C . PRO A 1 95 ? -2.349 -6.380 -10.162 1.00 94.81 95 PRO A C 1
ATOM 747 O O . PRO A 1 95 ? -2.951 -5.931 -9.180 1.00 94.81 95 PRO A O 1
ATOM 750 N N . PRO A 1 96 ? -1.306 -7.217 -10.010 1.00 96.50 96 PRO A N 1
ATOM 751 C CA . PRO A 1 96 ? -0.813 -7.607 -8.695 1.00 96.50 96 PRO A CA 1
ATOM 752 C C . PRO A 1 96 ? -0.209 -6.401 -7.962 1.00 96.50 96 PRO A C 1
ATOM 754 O O . PRO A 1 96 ? 0.446 -5.545 -8.567 1.00 96.50 96 PRO A O 1
ATOM 757 N N . VAL A 1 97 ? -0.407 -6.352 -6.642 1.00 97.44 97 VAL A N 1
ATOM 758 C CA . VAL A 1 97 ? 0.010 -5.233 -5.787 1.00 97.44 97 VAL A CA 1
ATOM 759 C C . VAL A 1 97 ? 1.084 -5.685 -4.799 1.00 97.44 97 VAL A C 1
ATOM 761 O O . VAL A 1 97 ? 0.855 -6.562 -3.970 1.00 97.44 97 VAL A O 1
ATOM 764 N N . ALA A 1 98 ? 2.247 -5.047 -4.857 1.00 97.12 98 ALA A N 1
ATOM 765 C CA . ALA A 1 98 ? 3.322 -5.166 -3.883 1.00 97.12 98 ALA A CA 1
ATOM 766 C C . ALA A 1 98 ? 3.301 -3.994 -2.894 1.00 97.12 98 ALA A C 1
ATOM 768 O O . ALA A 1 98 ? 2.851 -2.888 -3.215 1.00 97.12 98 ALA A O 1
ATOM 769 N N . ILE A 1 99 ? 3.823 -4.220 -1.688 1.00 95.25 99 ILE A N 1
ATOM 770 C CA . ILE A 1 99 ? 3.799 -3.231 -0.606 1.00 95.25 99 ILE A CA 1
ATOM 771 C C . ILE A 1 99 ? 5.231 -2.877 -0.217 1.00 95.25 99 ILE A C 1
ATOM 773 O O . ILE A 1 99 ? 6.020 -3.749 0.127 1.00 95.25 99 ILE A O 1
ATOM 777 N N . LEU A 1 100 ? 5.560 -1.586 -0.206 1.00 93.44 100 LEU A N 1
ATOM 778 C CA . LEU A 1 100 ? 6.739 -1.083 0.493 1.00 93.44 100 LEU A CA 1
ATOM 779 C C . LEU A 1 100 ? 6.285 -0.521 1.852 1.00 93.44 100 LEU A C 1
ATOM 781 O O . LEU A 1 100 ? 5.660 0.547 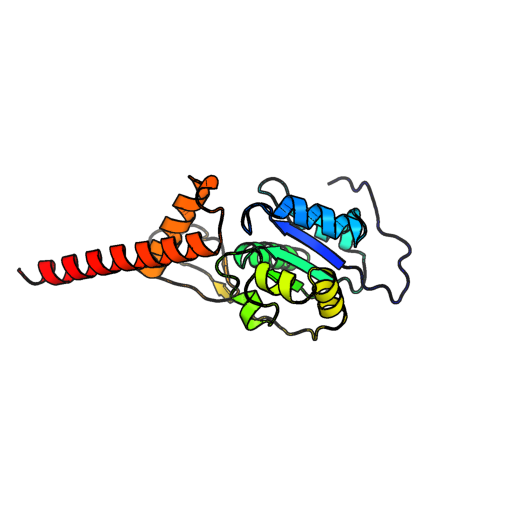1.877 1.00 93.44 100 LEU A O 1
ATOM 785 N N . PRO A 1 101 ? 6.583 -1.208 2.974 1.00 89.75 101 PRO A N 1
ATOM 786 C CA . PRO A 1 101 ? 6.046 -0.878 4.292 1.00 89.75 101 PRO A CA 1
ATOM 787 C C . PRO A 1 101 ? 6.625 0.439 4.824 1.00 89.75 101 PRO A C 1
ATOM 789 O O . PRO A 1 101 ? 7.706 0.492 5.417 1.00 89.75 101 PRO A O 1
ATOM 792 N N . ALA A 1 102 ? 5.885 1.526 4.622 1.00 86.31 102 ALA A N 1
ATOM 793 C CA . ALA A 1 102 ? 6.225 2.852 5.128 1.00 86.31 102 ALA A CA 1
ATOM 794 C C . ALA A 1 102 ? 5.351 3.259 6.330 1.00 86.31 102 ALA A C 1
ATOM 796 O O . ALA A 1 102 ? 5.669 4.225 7.012 1.00 86.31 102 ALA A O 1
ATOM 797 N N . GLY A 1 103 ? 4.272 2.542 6.645 1.00 80.88 103 GLY A N 1
ATOM 798 C CA . GLY A 1 103 ? 3.401 2.825 7.792 1.00 80.88 103 GLY A CA 1
ATOM 799 C C . GLY A 1 103 ? 3.973 2.406 9.153 1.00 80.88 103 GLY A C 1
ATOM 800 O O . GLY A 1 103 ? 5.091 1.910 9.255 1.00 80.88 103 GLY A O 1
ATOM 801 N N . THR A 1 104 ? 3.195 2.615 10.218 1.00 78.75 104 THR A N 1
ATOM 802 C CA . THR A 1 104 ? 3.523 2.149 11.581 1.00 78.75 104 THR A CA 1
ATOM 803 C C . THR A 1 104 ? 3.071 0.697 11.806 1.00 78.75 104 THR A C 1
ATOM 805 O O . THR A 1 104 ? 3.842 -0.095 12.352 1.00 78.75 104 THR A O 1
ATOM 808 N N . GLY A 1 105 ? 1.846 0.371 11.360 1.00 79.75 105 GLY A N 1
ATOM 809 C CA . GLY A 1 105 ? 1.213 -0.954 11.434 1.00 79.75 105 GLY A CA 1
ATOM 810 C C . GLY A 1 105 ? 1.872 -1.928 10.466 1.00 79.75 105 GLY A C 1
ATOM 811 O O . GLY A 1 105 ? 2.695 -2.712 10.908 1.00 79.75 105 GLY A O 1
ATOM 812 N N . ASN A 1 106 ? 1.676 -1.779 9.154 1.00 88.38 106 ASN A N 1
ATOM 813 C CA . ASN A 1 106 ? 2.258 -2.614 8.085 1.00 88.38 106 ASN A CA 1
ATOM 814 C C . ASN A 1 106 ? 1.905 -4.105 8.207 1.00 88.38 106 ASN A C 1
ATOM 816 O O . ASN A 1 106 ? 2.729 -4.963 7.884 1.00 88.38 106 ASN A O 1
ATOM 820 N N . ASP A 1 107 ? 0.716 -4.429 8.695 1.00 91.50 107 ASP A N 1
ATOM 821 C CA . ASP A 1 107 ? 0.332 -5.816 8.956 1.00 91.50 107 ASP A CA 1
ATOM 822 C C . ASP A 1 107 ? 0.159 -6.610 7.661 1.00 91.50 107 ASP A C 1
ATOM 824 O O . ASP A 1 107 ? 0.696 -7.713 7.551 1.00 91.50 107 ASP A O 1
ATOM 828 N N . LEU A 1 108 ? -0.451 -6.008 6.631 1.00 91.69 108 LEU A N 1
ATOM 829 C CA . LEU A 1 108 ? -0.544 -6.618 5.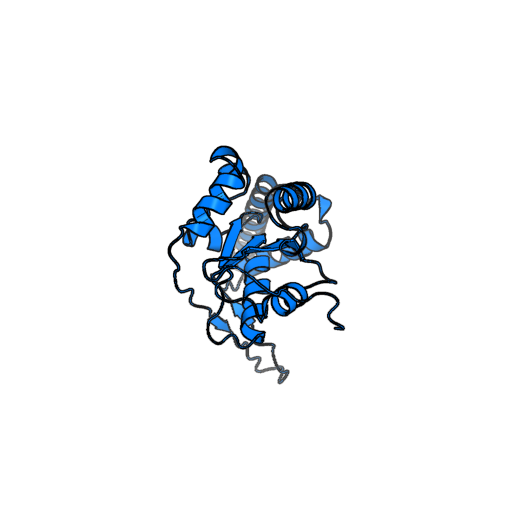301 1.00 91.69 108 LEU A CA 1
ATOM 830 C C . LEU A 1 108 ? 0.841 -6.917 4.730 1.00 91.69 108 LEU A C 1
ATOM 832 O O . LEU A 1 108 ? 1.066 -7.980 4.160 1.00 91.69 108 LEU A O 1
ATOM 836 N N . ALA A 1 109 ? 1.793 -5.999 4.907 1.00 93.00 109 ALA A N 1
ATOM 837 C CA . ALA A 1 109 ? 3.154 -6.199 4.425 1.00 93.00 109 ALA A CA 1
ATOM 838 C C . ALA A 1 109 ? 3.863 -7.347 5.161 1.00 93.00 109 ALA A C 1
ATOM 840 O O . ALA A 1 109 ? 4.638 -8.068 4.540 1.00 93.00 109 ALA A O 1
ATOM 841 N N . ARG A 1 110 ? 3.599 -7.553 6.459 1.00 91.88 110 ARG A N 1
ATOM 842 C CA . ARG A 1 110 ? 4.168 -8.686 7.207 1.00 91.88 110 ARG A CA 1
ATOM 843 C C . ARG A 1 110 ? 3.566 -10.013 6.773 1.00 91.88 110 ARG A C 1
ATOM 845 O O . ARG A 1 110 ? 4.323 -10.938 6.505 1.00 91.88 110 ARG A O 1
ATOM 852 N N . VAL A 1 111 ? 2.240 -10.086 6.664 1.00 92.12 111 VAL A N 1
ATOM 853 C CA . VAL A 1 111 ? 1.534 -11.307 6.242 1.00 92.12 111 VAL A CA 1
ATOM 854 C C . VAL A 1 111 ? 1.934 -11.701 4.819 1.00 92.12 111 VAL A C 1
ATOM 856 O O . VAL A 1 111 ? 2.221 -12.863 4.554 1.00 92.12 111 VAL A O 1
ATOM 859 N N . LEU A 1 112 ? 2.056 -10.724 3.918 1.00 92.12 112 LEU A N 1
ATOM 860 C CA . LEU A 1 112 ? 2.471 -10.940 2.528 1.00 92.12 112 LEU A CA 1
ATOM 861 C C . LEU A 1 112 ? 4.000 -10.978 2.341 1.00 92.12 112 LEU A C 1
ATOM 863 O O . LEU A 1 112 ? 4.481 -10.913 1.215 1.00 92.12 112 LEU A O 1
ATOM 867 N N . SER A 1 113 ? 4.773 -11.079 3.427 1.00 91.25 113 SER A N 1
ATOM 868 C CA . SER A 1 113 ? 6.240 -11.225 3.412 1.00 91.25 113 SER A CA 1
ATOM 869 C C . SER A 1 113 ? 7.033 -10.087 2.742 1.00 91.25 113 SER A C 1
ATOM 871 O O . SER A 1 113 ? 8.204 -10.250 2.411 1.00 91.25 113 SER A O 1
ATOM 873 N N . TRP A 1 114 ? 6.449 -8.894 2.619 1.00 91.50 114 TRP A N 1
ATOM 874 C CA . TRP A 1 114 ? 7.144 -7.667 2.198 1.00 91.50 114 TRP A CA 1
ATOM 875 C C . TRP A 1 114 ? 7.929 -6.984 3.331 1.00 91.50 114 TRP A C 1
ATOM 877 O O . TRP A 1 114 ? 8.716 -6.064 3.096 1.00 91.50 114 TRP A O 1
ATOM 887 N N . GLY A 1 115 ? 7.728 -7.437 4.570 1.00 86.81 115 GLY A N 1
ATOM 888 C CA . GLY A 1 115 ? 8.497 -7.026 5.740 1.00 86.81 115 GLY A CA 1
ATOM 889 C C . GLY A 1 115 ? 7.814 -5.967 6.606 1.00 86.81 115 GLY A C 1
ATOM 890 O O . GLY A 1 115 ? 6.691 -5.532 6.369 1.00 86.81 115 GLY A O 1
ATOM 891 N N . GLY A 1 116 ? 8.499 -5.575 7.684 1.00 81.94 116 GLY A N 1
ATOM 892 C CA . GLY A 1 116 ? 7.893 -4.787 8.764 1.00 81.94 116 GLY A CA 1
ATOM 893 C C . GLY A 1 116 ? 8.060 -3.269 8.677 1.00 81.94 116 GLY A C 1
ATOM 894 O O . GLY A 1 116 ? 7.398 -2.567 9.445 1.00 81.94 116 GLY A O 1
ATOM 895 N N . GLY A 1 117 ? 8.936 -2.760 7.804 1.00 81.56 117 GLY A N 1
ATOM 896 C CA . GLY A 1 117 ? 9.233 -1.330 7.705 1.00 81.56 117 GLY A CA 1
ATOM 897 C C . GLY A 1 117 ? 10.441 -0.995 6.824 1.00 81.56 117 GLY A C 1
ATOM 898 O O . GLY A 1 117 ? 11.306 -1.839 6.580 1.00 81.56 117 GLY A O 1
ATOM 899 N N . LEU A 1 118 ? 10.536 0.269 6.405 1.00 75.81 118 LEU A N 1
ATOM 900 C CA . LEU A 1 118 ? 11.587 0.768 5.509 1.00 75.81 118 LEU A CA 1
ATOM 901 C C . LEU A 1 118 ? 13.016 0.564 6.048 1.00 75.81 118 LEU A C 1
ATOM 903 O O . LEU A 1 118 ? 13.925 0.306 5.270 1.00 75.81 118 LEU A O 1
ATOM 907 N N . GLY A 1 119 ? 13.227 0.613 7.367 1.00 74.94 119 GLY A N 1
ATOM 908 C CA . GLY A 1 119 ? 14.554 0.378 7.955 1.00 74.94 119 GLY A CA 1
ATOM 909 C C . GLY A 1 119 ? 15.067 -1.060 7.779 1.00 74.94 119 GLY A C 1
ATOM 910 O O . GLY A 1 119 ? 16.271 -1.283 7.704 1.00 74.94 119 GLY A O 1
ATOM 911 N N . VAL A 1 120 ? 14.170 -2.049 7.682 1.00 72.81 120 VAL A N 1
ATOM 912 C CA . VAL A 1 120 ? 14.555 -3.433 7.350 1.00 72.81 120 VAL A CA 1
ATOM 913 C C . VAL A 1 120 ? 14.941 -3.516 5.877 1.00 72.81 120 VAL A C 1
ATOM 915 O O . VAL A 1 120 ? 15.994 -4.059 5.558 1.00 72.81 120 VAL A O 1
ATOM 918 N N . VAL A 1 121 ? 14.145 -2.884 5.011 1.00 77.06 121 VAL A N 1
ATOM 919 C CA . VAL A 1 121 ? 14.414 -2.795 3.572 1.00 77.06 121 VAL A CA 1
ATOM 920 C C . VAL A 1 121 ? 15.769 -2.146 3.287 1.00 77.06 121 VAL A C 1
ATOM 922 O O . VAL A 1 121 ? 16.556 -2.681 2.513 1.00 77.06 121 VAL A O 1
ATOM 925 N N . GLU A 1 122 ? 16.084 -1.023 3.937 1.00 78.69 122 GLU A N 1
ATOM 92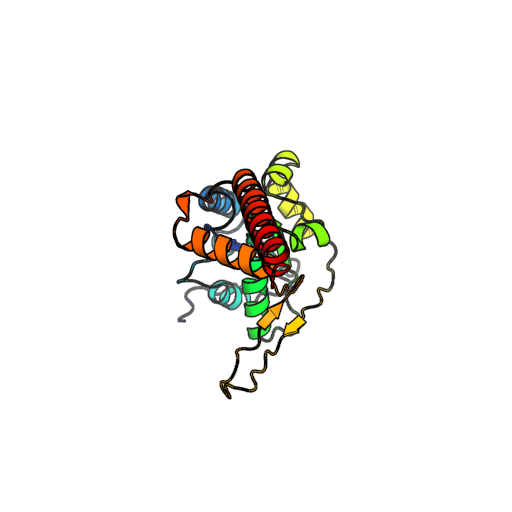6 C CA . GLU A 1 122 ? 17.365 -0.324 3.765 1.00 78.69 122 GLU A CA 1
ATOM 927 C C . GLU A 1 122 ? 18.566 -1.204 4.150 1.00 78.69 122 GLU A C 1
ATOM 929 O O . GLU A 1 122 ? 19.590 -1.158 3.472 1.00 78.69 122 GLU A O 1
ATOM 934 N N . ARG A 1 123 ? 18.434 -2.057 5.175 1.00 77.69 123 ARG A N 1
ATOM 935 C CA . ARG A 1 123 ? 19.495 -2.992 5.593 1.00 77.69 123 ARG A CA 1
ATOM 936 C C . ARG A 1 123 ? 19.645 -4.207 4.676 1.00 77.69 123 ARG A C 1
ATOM 938 O O . ARG A 1 123 ? 20.718 -4.792 4.634 1.00 77.69 123 ARG A O 1
ATOM 945 N N . GLN A 1 124 ? 18.599 -4.577 3.939 1.00 76.31 124 GLN A N 1
ATOM 946 C CA . GLN A 1 124 ? 18.573 -5.743 3.046 1.00 76.31 124 GLN A CA 1
ATOM 947 C C . GLN A 1 124 ? 18.895 -5.386 1.579 1.00 76.31 124 GLN A C 1
ATOM 949 O O . GLN A 1 124 ? 18.470 -6.071 0.654 1.00 76.31 124 GLN A O 1
ATOM 954 N N . GLY A 1 125 ? 19.642 -4.303 1.344 1.00 76.44 125 GLY A N 1
ATOM 955 C CA . GLY A 1 125 ? 20.039 -3.862 -0.004 1.00 76.44 125 GLY A CA 1
ATOM 956 C C . GLY A 1 125 ? 19.117 -2.809 -0.636 1.00 76.44 125 GLY A C 1
ATOM 957 O O . GLY A 1 125 ? 19.296 -2.420 -1.790 1.00 76.44 125 GLY A O 1
ATOM 958 N N . GLY A 1 126 ? 18.167 -2.271 0.132 1.00 86.50 126 GLY A N 1
ATOM 959 C CA . GLY A 1 126 ? 17.410 -1.078 -0.232 1.00 86.50 126 GLY A CA 1
ATOM 960 C C . GLY A 1 126 ? 16.403 -1.293 -1.362 1.00 86.50 126 GLY A C 1
ATOM 961 O O . GLY A 1 126 ? 15.806 -2.356 -1.513 1.00 86.50 126 GLY A O 1
ATOM 962 N N . LEU A 1 127 ? 16.168 -0.235 -2.144 1.00 88.81 127 LEU A N 1
ATOM 963 C CA . LEU A 1 127 ? 15.123 -0.229 -3.174 1.00 88.81 127 LEU A CA 1
ATOM 964 C C . LEU A 1 127 ? 15.429 -1.162 -4.344 1.00 88.81 127 LEU A C 1
ATOM 966 O O . LEU A 1 127 ? 14.495 -1.701 -4.921 1.00 88.81 127 LEU A O 1
ATOM 970 N N . TYR A 1 128 ? 16.704 -1.375 -4.673 1.00 89.69 128 TYR A N 1
ATOM 971 C CA . TYR A 1 128 ? 17.084 -2.287 -5.750 1.00 89.69 128 TYR A CA 1
ATOM 972 C C . TYR A 1 128 ? 16.639 -3.720 -5.438 1.00 89.69 128 TYR A C 1
ATOM 974 O O . TYR A 1 128 ? 15.957 -4.342 -6.248 1.00 89.69 128 TYR A O 1
ATOM 982 N N . THR A 1 129 ? 16.919 -4.198 -4.220 1.00 90.25 129 THR A N 1
ATOM 983 C CA . THR A 1 129 ? 16.452 -5.510 -3.752 1.00 90.25 129 THR A CA 1
ATOM 984 C C . THR A 1 129 ? 14.930 -5.615 -3.789 1.00 90.25 129 THR A C 1
ATOM 986 O O . THR A 1 129 ? 14.394 -6.630 -4.221 1.00 90.25 129 THR A O 1
ATOM 989 N N . VAL A 1 130 ? 14.211 -4.560 -3.387 1.00 91.50 130 VAL A N 1
ATOM 990 C CA . VAL A 1 130 ? 12.740 -4.550 -3.447 1.00 91.50 130 VAL A CA 1
ATOM 991 C C . VAL A 1 130 ? 12.237 -4.663 -4.880 1.00 91.50 130 VAL A C 1
ATOM 993 O O . VAL A 1 130 ? 11.345 -5.464 -5.132 1.00 91.50 130 VAL A O 1
ATOM 996 N N . LEU A 1 131 ? 12.799 -3.902 -5.821 1.00 93.25 131 LEU A N 1
ATOM 997 C CA . LEU A 1 131 ? 12.406 -3.975 -7.230 1.00 93.25 131 LEU A CA 1
ATOM 998 C C . LEU A 1 131 ? 12.671 -5.372 -7.807 1.00 93.25 131 LEU A C 1
ATOM 1000 O O . LEU A 1 131 ? 11.785 -5.941 -8.441 1.00 93.25 131 LEU A O 1
ATOM 1004 N N . HIS A 1 132 ? 13.829 -5.957 -7.493 1.00 92.94 132 HIS A N 1
ATOM 1005 C CA . HIS A 1 132 ? 14.165 -7.326 -7.877 1.00 92.94 132 HIS A CA 1
ATOM 1006 C C . HIS A 1 132 ? 13.186 -8.353 -7.281 1.00 92.94 132 HIS A C 1
ATOM 1008 O O . HIS A 1 132 ? 12.720 -9.254 -7.978 1.00 92.94 132 HIS A O 1
ATOM 1014 N N . HIS A 1 133 ? 12.816 -8.214 -6.004 1.00 93.56 133 HIS A N 1
ATOM 1015 C CA . HIS A 1 133 ? 11.810 -9.076 -5.382 1.00 93.56 133 HIS A CA 1
ATOM 1016 C C . HIS A 1 133 ? 10.433 -8.910 -6.030 1.00 93.56 133 HIS A C 1
ATOM 1018 O O . HIS A 1 133 ? 9.767 -9.906 -6.272 1.00 93.56 133 HIS A O 1
ATOM 1024 N N . ILE A 1 134 ? 10.002 -7.690 -6.362 1.00 94.81 134 ILE A N 1
ATOM 1025 C CA . ILE A 1 134 ? 8.711 -7.443 -7.029 1.00 94.81 134 ILE A CA 1
ATOM 1026 C C . ILE A 1 134 ? 8.651 -8.113 -8.399 1.00 94.81 134 ILE A C 1
ATOM 1028 O O . ILE A 1 134 ? 7.610 -8.652 -8.787 1.00 94.81 134 ILE A O 1
ATOM 1032 N N . GLU A 1 135 ? 9.755 -8.088 -9.137 1.00 92.50 135 GLU A N 1
ATOM 1033 C CA . GLU A 1 135 ? 9.852 -8.726 -10.443 1.00 92.50 135 GLU A CA 1
ATOM 1034 C C . GLU A 1 135 ? 9.613 -10.242 -10.358 1.00 92.50 135 GLU A C 1
ATOM 1036 O O . GLU A 1 135 ? 8.813 -10.765 -11.142 1.00 92.50 135 GLU A O 1
ATOM 1041 N N . HIS A 1 136 ? 10.201 -10.898 -9.353 1.00 93.44 136 HIS A N 1
ATOM 1042 C CA . HIS A 1 136 ? 10.232 -12.358 -9.198 1.00 93.44 136 HIS A CA 1
ATOM 1043 C C . HIS A 1 136 ? 9.221 -12.927 -8.188 1.00 93.44 136 HIS A C 1
ATOM 1045 O O . HIS A 1 136 ? 9.095 -14.144 -8.070 1.00 93.44 136 HIS A O 1
ATOM 1051 N N . ALA A 1 137 ? 8.510 -12.078 -7.445 1.00 94.69 137 ALA A N 1
ATOM 1052 C CA . ALA A 1 137 ? 7.582 -12.517 -6.411 1.00 94.69 137 ALA A CA 1
ATOM 1053 C C . ALA A 1 137 ? 6.432 -13.352 -6.985 1.00 94.69 137 ALA A C 1
ATOM 1055 O O . ALA A 1 137 ? 5.852 -13.023 -8.027 1.00 94.69 137 ALA A O 1
ATOM 1056 N N . ALA A 1 138 ? 6.064 -14.397 -6.243 1.00 93.81 138 ALA A N 1
ATOM 1057 C CA . ALA A 1 138 ? 4.842 -15.143 -6.486 1.00 93.81 138 ALA A CA 1
ATOM 1058 C C . ALA A 1 138 ? 3.620 -14.254 -6.215 1.00 93.81 138 ALA A C 1
ATOM 1060 O O . ALA A 1 138 ? 3.584 -13.488 -5.250 1.00 93.81 138 ALA A O 1
ATOM 1061 N N . VAL A 1 139 ? 2.609 -14.369 -7.074 1.00 94.38 139 VAL A N 1
ATOM 1062 C CA . VAL A 1 139 ? 1.325 -13.693 -6.880 1.00 94.38 139 VAL A CA 1
ATOM 1063 C C . VAL A 1 139 ? 0.460 -14.561 -5.975 1.00 94.38 139 VAL A C 1
ATOM 1065 O O . VAL A 1 139 ? 0.322 -15.758 -6.212 1.00 94.38 139 VAL A O 1
ATOM 1068 N N . THR A 1 140 ? -0.132 -13.945 -4.955 1.00 93.38 140 THR A N 1
ATOM 1069 C CA . THR A 1 140 ? -1.116 -14.585 -4.081 1.00 93.38 140 THR A CA 1
ATOM 1070 C C . THR A 1 140 ? -2.437 -13.829 -4.140 1.00 93.38 140 THR A C 1
ATOM 1072 O O . THR A 1 140 ? -2.454 -12.618 -4.375 1.00 93.38 140 THR A O 1
ATOM 1075 N N . ILE A 1 141 ? -3.539 -14.545 -3.933 1.00 93.69 141 ILE A N 1
ATOM 1076 C CA . ILE A 1 141 ? -4.875 -13.956 -3.861 1.00 93.69 141 ILE A CA 1
ATOM 1077 C C . ILE A 1 141 ? -5.090 -13.390 -2.456 1.00 93.69 141 ILE A C 1
ATOM 1079 O O . ILE A 1 141 ? -4.706 -14.006 -1.463 1.00 93.69 141 ILE A O 1
ATOM 1083 N N . LEU A 1 142 ? -5.678 -12.196 -2.389 1.00 93.06 142 LEU A N 1
ATOM 1084 C CA . LEU A 1 142 ? -6.039 -11.529 -1.144 1.00 93.06 142 LEU A CA 1
ATOM 1085 C C . LEU A 1 142 ? -7.560 -11.451 -1.042 1.00 93.06 142 LEU A C 1
ATOM 1087 O O . LEU A 1 142 ? -8.197 -10.754 -1.834 1.00 93.06 142 LEU A O 1
ATOM 1091 N N . ASP A 1 143 ? -8.115 -12.102 -0.026 1.00 92.06 143 ASP A N 1
ATOM 1092 C CA . ASP A 1 143 ? -9.525 -11.956 0.314 1.00 92.06 143 ASP A CA 1
ATOM 1093 C C . ASP A 1 143 ? -9.783 -10.584 0.939 1.00 92.06 143 ASP A C 1
ATOM 1095 O O . ASP A 1 143 ? -9.019 -10.094 1.774 1.00 92.06 143 ASP A O 1
ATOM 1099 N N . ARG A 1 144 ? -10.883 -9.946 0.532 1.00 92.94 144 ARG A N 1
ATOM 1100 C CA . ARG A 1 144 ? -11.276 -8.621 1.020 1.00 92.94 144 ARG A CA 1
ATOM 1101 C C . ARG A 1 144 ? -12.711 -8.642 1.502 1.00 92.94 144 ARG A C 1
ATOM 1103 O O . ARG A 1 144 ? -13.612 -9.098 0.803 1.00 92.94 144 ARG A O 1
ATOM 1110 N N . TRP A 1 145 ? -12.926 -8.131 2.706 1.00 92.38 145 TRP A N 1
ATOM 1111 C CA . TRP A 1 145 ? -14.219 -8.195 3.371 1.00 92.38 145 TRP A CA 1
ATOM 1112 C C . TRP A 1 145 ? -15.041 -6.957 3.048 1.00 92.38 145 TRP A C 1
ATOM 1114 O O . TRP A 1 145 ? -14.597 -5.833 3.284 1.00 92.38 145 TRP A O 1
ATOM 1124 N N . LYS A 1 146 ? -16.255 -7.166 2.537 1.00 90.75 146 LYS A N 1
ATOM 1125 C CA . LYS A 1 146 ? -17.266 -6.122 2.367 1.00 90.75 146 LYS A CA 1
ATOM 1126 C C . LYS A 1 146 ? -18.088 -6.023 3.651 1.00 90.75 146 LYS A C 1
ATOM 1128 O O . LYS A 1 146 ? -18.754 -6.979 4.030 1.00 90.75 146 LYS A O 1
ATOM 1133 N N . ILE A 1 147 ? -18.050 -4.868 4.302 1.00 89.00 147 ILE A N 1
ATOM 1134 C CA . ILE A 1 147 ? -18.738 -4.603 5.565 1.00 89.00 147 ILE A CA 1
ATOM 1135 C C . ILE A 1 147 ? -19.888 -3.636 5.302 1.00 89.00 147 ILE A C 1
ATOM 1137 O O . ILE A 1 147 ? -19.675 -2.505 4.854 1.00 89.00 147 ILE A O 1
ATOM 1141 N N . ALA A 1 148 ? -21.099 -4.096 5.601 1.00 86.81 148 ALA A N 1
ATOM 1142 C CA . ALA A 1 148 ? -22.298 -3.278 5.680 1.00 86.81 148 ALA A CA 1
ATOM 1143 C C . ALA A 1 148 ? -22.626 -3.054 7.158 1.00 86.81 148 ALA A C 1
ATOM 1145 O O . ALA A 1 148 ? -22.649 -4.002 7.940 1.00 86.81 148 ALA A O 1
ATOM 1146 N N . ILE A 1 149 ? -22.821 -1.796 7.540 1.00 82.88 149 ILE A N 1
ATOM 1147 C CA . ILE A 1 149 ? -23.227 -1.421 8.894 1.00 82.88 149 ILE A CA 1
ATOM 1148 C C . ILE A 1 149 ? -24.672 -0.962 8.783 1.00 82.88 149 ILE A C 1
ATOM 1150 O O . ILE A 1 149 ? -24.954 -0.047 8.018 1.00 82.88 149 ILE A O 1
ATOM 1154 N N . GLU A 1 150 ? -25.572 -1.593 9.526 1.00 82.00 150 GLU A N 1
ATOM 1155 C CA . GLU A 1 150 ? -26.991 -1.244 9.548 1.00 82.00 150 GLU A CA 1
ATOM 1156 C C . GLU A 1 150 ? -27.332 -0.619 10.902 1.00 82.00 150 GLU A C 1
ATOM 1158 O O . GLU A 1 150 ? -27.016 -1.182 11.951 1.00 82.00 150 GLU A O 1
ATOM 1163 N N . SER A 1 151 ? -27.973 0.551 10.893 1.00 76.75 151 SER A N 1
ATOM 1164 C CA . SER A 1 151 ? -28.508 1.173 12.104 1.00 76.75 151 SER A CA 1
ATOM 1165 C C . SER A 1 151 ? -30.026 1.063 12.122 1.00 76.75 151 SER A C 1
ATOM 1167 O O . SER A 1 151 ? -30.703 1.495 11.192 1.00 76.75 151 SER A O 1
ATOM 1169 N N . GLN A 1 152 ? -30.583 0.539 13.217 1.00 71.19 152 GLN A N 1
ATOM 1170 C CA . GLN A 1 152 ? -32.037 0.494 13.412 1.00 71.19 152 GLN A CA 1
ATOM 1171 C C . GLN A 1 152 ? -32.651 1.891 13.615 1.00 71.19 152 GLN A C 1
ATOM 1173 O O . GLN A 1 152 ? -33.838 2.079 13.360 1.00 71.19 152 GLN A O 1
ATOM 1178 N N . GLN A 1 153 ? -31.858 2.873 14.060 1.00 68.31 153 GLN A N 1
ATOM 1179 C CA . GLN A 1 153 ? -32.327 4.231 14.369 1.00 68.31 153 GLN A CA 1
ATOM 1180 C C . GLN A 1 153 ? -32.154 5.220 13.208 1.00 68.31 153 GLN A C 1
ATOM 1182 O O . GLN A 1 153 ? -32.855 6.228 13.159 1.00 68.31 153 GLN A O 1
ATOM 1187 N N . TYR A 1 154 ? -31.273 4.928 12.248 1.00 60.00 154 TYR A N 1
ATOM 1188 C CA . TYR A 1 154 ? -31.018 5.791 11.098 1.00 60.00 154 TYR A CA 1
ATOM 1189 C C . TYR A 1 154 ? -31.098 4.978 9.804 1.00 60.00 154 TYR A C 1
ATOM 1191 O O . TYR A 1 154 ? -30.180 4.240 9.471 1.00 60.00 154 TYR A O 1
ATOM 1199 N N . LYS A 1 155 ? -32.180 5.162 9.031 1.00 56.19 155 LYS A N 1
ATOM 1200 C CA . LYS A 1 155 ? -32.310 4.667 7.642 1.00 56.19 155 LYS A CA 1
ATOM 1201 C C . LYS A 1 155 ? -31.436 5.468 6.657 1.00 56.19 155 LYS A C 1
ATOM 1203 O O . LYS A 1 155 ? -31.878 5.777 5.552 1.00 56.19 155 LYS A O 1
ATOM 1208 N N . SER A 1 156 ? -30.241 5.892 7.061 1.00 55.72 156 SER A N 1
ATOM 1209 C CA . SER A 1 156 ? -29.293 6.497 6.129 1.00 55.72 156 SER A CA 1
ATOM 1210 C C . SER A 1 156 ? -28.483 5.398 5.449 1.00 55.72 156 SER A C 1
ATOM 1212 O O . SER A 1 156 ? -28.132 4.393 6.060 1.00 55.72 156 SER A O 1
ATOM 1214 N N . ASP A 1 157 ? -28.230 5.593 4.157 1.00 59.28 157 ASP A N 1
ATOM 1215 C CA . ASP A 1 157 ? -27.420 4.717 3.316 1.00 59.28 157 ASP A CA 1
ATOM 1216 C C . ASP A 1 157 ? -25.987 4.696 3.871 1.00 59.28 157 ASP A C 1
ATOM 1218 O O . ASP A 1 157 ? -25.171 5.587 3.612 1.00 59.28 157 ASP A O 1
ATOM 1222 N N . HIS A 1 158 ? -25.703 3.751 4.770 1.00 64.94 158 HIS A N 1
ATOM 1223 C CA . HIS A 1 158 ? -24.387 3.652 5.373 1.00 64.94 158 HIS A CA 1
ATOM 1224 C C . HIS A 1 158 ? -23.396 3.200 4.298 1.00 64.94 158 HIS A C 1
ATOM 1226 O O . HIS A 1 158 ? -23.605 2.173 3.646 1.00 64.94 158 HIS A O 1
ATOM 1232 N N . PRO A 1 159 ? -22.288 3.933 4.096 1.00 68.50 159 PRO A N 1
ATOM 1233 C CA . PRO A 1 159 ? -21.347 3.591 3.048 1.00 68.50 159 PRO A CA 1
ATOM 1234 C C . PRO A 1 159 ? -20.742 2.220 3.341 1.00 68.50 159 PRO A C 1
ATOM 1236 O O . PRO A 1 159 ? -20.074 2.040 4.361 1.00 68.50 159 PRO A O 1
ATOM 1239 N N . THR A 1 160 ? -20.934 1.277 2.416 1.00 79.88 160 THR A N 1
ATOM 1240 C CA . THR A 1 160 ? -20.213 -0.000 2.420 1.00 79.88 160 THR A CA 1
ATOM 1241 C C . THR A 1 160 ? -18.716 0.269 2.573 1.00 79.88 160 THR A C 1
ATOM 1243 O O . THR A 1 160 ? -18.138 1.072 1.831 1.00 79.88 160 THR A O 1
ATOM 1246 N N . LYS A 1 161 ? -18.073 -0.420 3.516 1.00 84.62 161 LYS A N 1
ATOM 1247 C CA . LYS A 1 161 ? -16.621 -0.365 3.712 1.00 84.62 161 LYS A CA 1
ATOM 1248 C C . LYS A 1 161 ? -15.980 -1.664 3.251 1.00 84.62 161 LYS A C 1
ATOM 1250 O O . LYS A 1 161 ? -16.589 -2.723 3.324 1.00 84.62 161 LYS A O 1
ATOM 1255 N N . TYR A 1 162 ? -14.738 -1.571 2.792 1.00 88.44 162 TYR A N 1
ATOM 1256 C CA . TYR A 1 162 ? -13.923 -2.737 2.474 1.00 88.44 162 TYR A CA 1
ATOM 1257 C C . TYR A 1 162 ? -12.751 -2.805 3.445 1.00 88.44 162 TYR A C 1
ATOM 1259 O O . TYR A 1 162 ? -12.065 -1.802 3.640 1.00 88.44 162 TYR A O 1
ATOM 1267 N N . MET A 1 163 ? -12.524 -3.979 4.025 1.00 89.00 163 MET A N 1
ATOM 1268 C CA . MET A 1 163 ? -11.417 -4.253 4.940 1.00 89.00 163 MET A CA 1
ATOM 1269 C C . MET A 1 163 ? -10.520 -5.353 4.384 1.00 89.00 163 MET A C 1
ATOM 1271 O O . MET A 1 163 ? -10.984 -6.258 3.694 1.00 89.00 163 MET A O 1
ATOM 1275 N N . ASN A 1 164 ? -9.229 -5.264 4.702 1.00 90.50 164 ASN A N 1
ATOM 1276 C CA . ASN A 1 164 ? -8.205 -6.170 4.170 1.00 90.50 164 ASN A CA 1
ATOM 1277 C C . ASN A 1 164 ? -7.518 -7.013 5.249 1.00 90.50 164 ASN A C 1
ATOM 1279 O O . ASN A 1 164 ? -6.728 -7.881 4.908 1.00 90.50 164 ASN A O 1
ATOM 1283 N N . ASN A 1 165 ? -7.733 -6.705 6.530 1.00 86.56 165 ASN A N 1
ATOM 1284 C CA . ASN A 1 165 ? -7.013 -7.358 7.618 1.00 86.56 165 ASN A CA 1
ATOM 1285 C C . ASN A 1 165 ? -7.963 -7.738 8.757 1.00 86.56 165 ASN A C 1
ATOM 1287 O O . ASN A 1 165 ? -8.346 -8.893 8.879 1.00 86.56 165 ASN A O 1
ATOM 1291 N N . TYR A 1 166 ? -8.407 -6.758 9.544 1.00 86.94 166 TYR A N 1
ATOM 1292 C CA . TYR A 1 166 ? -9.323 -6.986 10.658 1.00 86.94 166 TYR A CA 1
ATOM 1293 C C . TYR A 1 166 ? -10.272 -5.799 10.860 1.00 86.94 166 TYR A C 1
ATOM 1295 O O . TYR A 1 166 ? -10.020 -4.689 10.385 1.00 86.94 166 TYR A O 1
ATOM 1303 N N . LEU A 1 167 ? -11.371 -6.053 11.573 1.00 86.31 167 LEU A N 1
ATOM 1304 C CA . LEU A 1 167 ? -12.301 -5.055 12.100 1.00 86.31 167 LEU A CA 1
ATOM 1305 C C . LEU A 1 167 ? -12.263 -5.136 13.630 1.00 86.31 167 LEU A C 1
ATOM 1307 O O . LEU A 1 167 ? -12.394 -6.226 14.180 1.00 86.31 167 LEU A O 1
ATOM 1311 N N . GLY A 1 168 ? -12.108 -3.994 14.301 1.00 87.12 168 GLY A N 1
ATOM 1312 C CA . GLY A 1 168 ? -12.178 -3.886 15.760 1.00 87.12 168 GLY A CA 1
ATOM 1313 C C . GLY A 1 168 ? -13.416 -3.109 16.211 1.00 87.12 168 GLY A C 1
ATOM 1314 O O . GLY A 1 168 ? -13.818 -2.152 15.550 1.00 87.12 168 GLY A O 1
ATOM 1315 N N . ILE A 1 169 ? -14.003 -3.508 17.343 1.00 87.38 169 ILE A N 1
ATOM 1316 C CA . ILE A 1 169 ? -15.100 -2.807 18.031 1.00 87.38 169 ILE A CA 1
ATOM 1317 C C . ILE A 1 169 ? -14.776 -2.780 19.531 1.00 87.38 169 ILE A C 1
ATOM 1319 O O . ILE A 1 169 ? -14.224 -3.744 20.056 1.00 87.38 169 ILE A O 1
ATOM 1323 N N . GLY A 1 170 ? -15.127 -1.692 20.219 1.00 88.31 170 GLY A N 1
ATOM 1324 C CA . GLY A 1 170 ? -14.912 -1.526 21.661 1.00 88.31 170 GLY A CA 1
ATOM 1325 C C . GLY A 1 170 ? -13.714 -0.634 21.995 1.00 88.31 170 GLY A C 1
ATOM 1326 O O . GLY A 1 170 ? -13.353 0.244 21.211 1.00 88.31 170 GLY A O 1
ATOM 1327 N N . CYS A 1 171 ? -13.119 -0.855 23.168 1.00 84.62 171 CYS A N 1
ATOM 1328 C CA . CYS A 1 171 ? -12.074 -0.005 23.746 1.00 84.62 171 CYS A CA 1
ATOM 1329 C C . CYS A 1 171 ? -10.844 0.153 22.834 1.00 84.62 171 CYS A C 1
ATOM 1331 O O . CYS A 1 171 ? -10.457 1.275 22.515 1.00 84.62 171 CYS A O 1
ATOM 1333 N N . ASP A 1 172 ? -10.296 -0.943 22.300 1.00 83.62 172 ASP A N 1
ATOM 1334 C CA . ASP A 1 172 ? -9.143 -0.876 21.384 1.00 83.62 172 ASP A CA 1
ATOM 1335 C C . ASP A 1 172 ? -9.456 -0.064 20.113 1.00 83.62 172 ASP A C 1
ATOM 1337 O O . ASP A 1 172 ? -8.660 0.769 19.681 1.00 83.62 172 ASP A O 1
ATOM 1341 N N . ALA A 1 173 ? -10.665 -0.211 19.559 1.00 87.31 173 ALA A N 1
ATOM 1342 C CA . ALA A 1 173 ? -11.094 0.567 18.398 1.00 87.31 173 ALA A CA 1
ATOM 1343 C C . ALA A 1 173 ? -11.227 2.065 18.717 1.00 87.31 173 ALA A C 1
ATOM 1345 O O . ALA A 1 173 ? -10.923 2.906 17.867 1.00 87.31 173 ALA A O 1
ATOM 1346 N N . LYS A 1 174 ? -11.655 2.407 19.938 1.00 86.81 174 LYS A N 1
ATOM 1347 C CA . LYS A 1 174 ? -11.725 3.791 20.415 1.00 86.81 174 LYS A CA 1
ATOM 1348 C C . LYS A 1 174 ? -10.328 4.399 20.555 1.00 86.81 174 LYS A C 1
ATOM 1350 O O . LYS A 1 174 ? -10.102 5.482 20.024 1.00 86.81 174 LYS A O 1
ATOM 1355 N N . VAL A 1 175 ? -9.380 3.674 21.148 1.00 85.75 175 VAL A N 1
ATOM 1356 C CA . VAL A 1 175 ? -7.979 4.116 21.249 1.00 85.75 175 VAL A CA 1
ATOM 1357 C C . VAL A 1 175 ? -7.359 4.313 19.863 1.00 85.75 175 VAL A C 1
ATOM 1359 O O . VAL A 1 175 ? -6.744 5.346 19.594 1.00 85.75 175 VAL A O 1
ATOM 1362 N N . ALA A 1 176 ? -7.569 3.370 18.941 1.00 85.56 176 ALA A N 1
ATOM 1363 C CA . ALA A 1 176 ? -7.097 3.499 17.565 1.00 85.56 176 ALA A CA 1
ATOM 1364 C C . ALA A 1 176 ? -7.683 4.735 16.855 1.00 85.56 176 ALA A C 1
ATOM 1366 O O . ALA A 1 176 ? -6.968 5.413 16.109 1.00 85.56 176 ALA A O 1
ATOM 1367 N N . LEU A 1 177 ? -8.962 5.046 17.099 1.00 85.12 177 LEU A N 1
ATOM 1368 C CA . LEU A 1 177 ? -9.624 6.240 16.574 1.00 85.12 177 LEU A CA 1
ATOM 1369 C C . LEU A 1 177 ? -9.041 7.526 17.170 1.00 85.12 177 LEU A C 1
ATOM 1371 O O . LEU A 1 177 ? -8.775 8.470 16.430 1.00 85.12 177 LEU A O 1
ATOM 1375 N N . ASP A 1 178 ? -8.809 7.562 18.478 1.00 86.00 178 ASP A N 1
ATOM 1376 C CA . ASP A 1 178 ? -8.261 8.743 19.143 1.00 86.00 178 ASP A CA 1
ATOM 1377 C C . ASP A 1 178 ? -6.843 9.030 18.647 1.00 86.00 178 ASP A C 1
ATOM 1379 O O . ASP A 1 178 ? -6.550 10.142 18.217 1.00 86.00 178 ASP A O 1
ATOM 1383 N N . ILE A 1 179 ? -5.996 8.006 18.532 1.00 83.19 179 ILE A N 1
ATOM 1384 C CA . ILE A 1 179 ? -4.657 8.140 17.941 1.00 83.19 179 ILE A CA 1
ATOM 1385 C C . ILE A 1 179 ? -4.724 8.608 16.483 1.00 83.19 179 ILE A C 1
ATOM 1387 O O . ILE A 1 179 ? -3.878 9.395 16.045 1.00 83.19 179 ILE A O 1
ATOM 1391 N N . HIS A 1 180 ? -5.708 8.139 15.710 1.00 83.62 180 HIS A N 1
ATOM 1392 C CA . HIS A 1 180 ? -5.918 8.620 14.347 1.00 83.62 180 HIS A CA 1
ATOM 1393 C C . HIS A 1 180 ? -6.257 10.116 14.317 1.00 83.62 180 HIS A C 1
ATOM 1395 O O . HIS A 1 180 ? -5.638 10.850 13.546 1.00 83.62 180 HIS A O 1
ATOM 1401 N N . ASN A 1 181 ? -7.163 10.575 15.182 1.00 85.00 181 ASN A N 1
ATOM 1402 C CA . ASN A 1 181 ? -7.532 11.988 15.290 1.00 85.00 181 ASN A CA 1
ATOM 1403 C C . ASN A 1 181 ? -6.339 12.843 15.740 1.00 85.00 181 ASN A C 1
ATOM 1405 O O . ASN A 1 181 ? -6.011 13.821 15.071 1.00 85.00 181 ASN A O 1
ATOM 1409 N N . LEU A 1 182 ? -5.602 12.413 16.775 1.00 84.06 182 LEU A N 1
ATOM 1410 C CA . LEU A 1 182 ? -4.370 13.080 17.218 1.00 84.06 182 LEU A CA 1
ATOM 1411 C C . LEU A 1 182 ? -3.357 13.216 16.075 1.00 84.06 182 LEU A C 1
ATOM 1413 O O . LEU A 1 182 ? -2.647 14.220 15.989 1.00 84.06 182 LEU A O 1
ATOM 1417 N N . ARG A 1 183 ? -3.275 12.208 15.201 1.00 78.44 183 ARG A N 1
ATOM 1418 C CA . ARG A 1 183 ? -2.384 12.217 14.038 1.00 78.44 183 ARG A CA 1
ATOM 1419 C C . ARG A 1 183 ? -2.820 13.187 12.951 1.00 78.44 183 ARG A C 1
ATOM 1421 O O . ARG A 1 183 ? -1.947 13.771 12.310 1.00 78.44 183 ARG A O 1
ATOM 1428 N N . GLU A 1 184 ? -4.117 13.329 12.710 1.00 79.31 184 GLU A N 1
ATOM 1429 C CA . GLU A 1 184 ? -4.629 14.323 11.761 1.00 79.31 184 GLU A CA 1
ATOM 1430 C C . GLU A 1 184 ? -4.481 15.751 12.312 1.00 79.31 184 GLU A C 1
ATOM 1432 O O . GLU A 1 184 ? -4.160 16.658 11.549 1.00 79.31 184 GLU A O 1
ATOM 1437 N N . GLU A 1 185 ? -4.627 15.942 13.627 1.00 83.75 185 GLU A N 1
ATOM 1438 C CA . GLU A 1 185 ? -4.468 17.243 14.290 1.00 83.75 185 GLU A CA 1
ATOM 1439 C C . GLU A 1 185 ? -3.005 17.687 14.433 1.00 83.75 185 GLU A C 1
ATOM 1441 O O . GLU A 1 185 ? -2.701 18.864 14.260 1.00 83.75 185 GLU A O 1
ATOM 1446 N N . ASN A 1 186 ? -2.095 16.760 14.754 1.00 79.62 186 ASN A N 1
ATOM 1447 C CA . ASN A 1 186 ? -0.685 17.045 15.055 1.00 79.62 186 ASN A CA 1
ATOM 1448 C C . ASN A 1 186 ? 0.258 16.161 14.213 1.00 79.62 186 ASN A C 1
ATOM 1450 O O . ASN A 1 186 ? 0.998 15.330 14.762 1.00 79.62 186 ASN A O 1
ATOM 1454 N N . PRO A 1 187 ? 0.251 16.275 12.873 1.00 75.25 187 PRO A N 1
ATOM 1455 C CA . PRO A 1 187 ? 1.021 15.395 11.993 1.00 75.25 187 PRO A CA 1
ATOM 1456 C C . PRO A 1 187 ? 2.534 15.419 12.271 1.00 75.25 187 PRO A C 1
ATOM 1458 O O . PRO A 1 187 ? 3.224 14.425 12.026 1.00 75.25 187 PRO A O 1
ATOM 1461 N N . GLU A 1 188 ? 3.060 16.520 12.810 1.00 73.69 188 GLU A N 1
ATOM 1462 C CA . GLU A 1 188 ? 4.458 16.687 13.205 1.00 73.69 188 GLU A CA 1
ATOM 1463 C C . GLU A 1 188 ? 4.877 15.787 14.371 1.00 73.69 188 GLU A C 1
ATOM 1465 O O . GLU A 1 188 ? 6.042 15.405 14.436 1.00 73.69 188 GLU A O 1
ATOM 1470 N N . LYS A 1 189 ? 3.950 15.377 15.249 1.00 71.50 189 LYS A N 1
ATOM 1471 C CA . LYS A 1 189 ? 4.244 14.451 16.358 1.00 71.50 189 LYS A CA 1
ATOM 1472 C C . LYS A 1 189 ? 4.403 13.005 15.882 1.00 71.50 189 LYS A C 1
ATOM 1474 O O . LYS A 1 189 ? 5.088 12.216 16.529 1.00 71.50 189 LYS A O 1
ATOM 1479 N N . PHE A 1 190 ? 3.856 12.667 14.712 1.00 69.75 190 PHE A N 1
ATOM 1480 C CA . PHE A 1 190 ? 3.822 11.303 14.168 1.00 69.75 190 PHE A CA 1
ATOM 1481 C C . PHE A 1 190 ? 4.942 11.011 13.159 1.00 69.75 190 PHE A C 1
ATOM 1483 O O . PHE A 1 190 ? 4.767 10.279 12.177 1.00 69.75 190 PHE A O 1
ATOM 1490 N N . TYR A 1 191 ? 6.126 11.573 13.399 1.00 66.38 191 TYR A N 1
ATOM 1491 C CA . TYR A 1 191 ? 7.269 11.496 12.490 1.00 66.38 191 TYR A CA 1
ATOM 1492 C C . TYR A 1 191 ? 8.113 10.222 12.641 1.00 66.38 191 TYR A C 1
ATOM 1494 O O . TYR A 1 191 ? 9.087 10.069 11.917 1.00 66.38 191 TYR A O 1
ATOM 1502 N N . SER A 1 192 ? 7.805 9.292 13.547 1.00 70.00 192 SER A N 1
ATOM 1503 C CA . SER A 1 192 ? 8.626 8.086 13.739 1.00 70.00 192 SER A CA 1
ATOM 1504 C C . SER A 1 192 ? 7.774 6.860 14.012 1.00 70.00 192 SER A C 1
ATOM 1506 O O . SER A 1 192 ? 6.955 6.857 14.923 1.00 70.00 192 SER A O 1
ATOM 1508 N N . GLN A 1 193 ? 8.018 5.775 13.270 1.00 73.38 193 GLN A N 1
ATOM 1509 C CA . GLN A 1 193 ? 7.329 4.497 13.485 1.00 73.38 193 GLN A CA 1
ATOM 1510 C C . GLN A 1 193 ? 7.534 3.964 14.910 1.00 73.38 193 GLN A C 1
ATOM 1512 O O . GLN A 1 193 ? 6.618 3.372 15.469 1.00 73.38 193 GLN A O 1
ATOM 1517 N N . PHE A 1 194 ? 8.714 4.178 15.503 1.00 72.75 194 PHE A N 1
ATOM 1518 C CA . PHE A 1 194 ? 8.994 3.754 16.874 1.00 72.75 194 PHE A CA 1
ATOM 1519 C C . PHE A 1 194 ? 8.168 4.557 17.883 1.00 72.75 194 PHE A C 1
ATOM 1521 O O . PHE A 1 194 ? 7.433 3.966 18.669 1.00 72.75 194 PHE A O 1
ATOM 1528 N N . PHE A 1 195 ? 8.214 5.892 17.810 1.00 74.44 195 PHE A N 1
ATOM 1529 C CA . PHE A 1 195 ? 7.447 6.742 18.727 1.00 74.44 195 PHE A CA 1
ATOM 1530 C C . PHE A 1 195 ? 5.939 6.557 18.558 1.00 74.44 195 PHE A C 1
ATOM 1532 O O . PHE A 1 195 ? 5.228 6.500 19.553 1.00 74.44 195 PHE A O 1
ATOM 1539 N N . ASN A 1 196 ? 5.461 6.345 17.329 1.00 77.44 196 ASN A N 1
ATOM 1540 C CA . ASN A 1 196 ? 4.055 6.043 17.071 1.00 77.44 196 ASN A CA 1
ATOM 1541 C C . ASN A 1 196 ? 3.605 4.753 17.781 1.00 77.44 196 ASN A C 1
ATOM 1543 O O . ASN A 1 196 ? 2.487 4.695 18.281 1.00 77.44 196 ASN A O 1
ATOM 1547 N N . LYS A 1 197 ? 4.467 3.725 17.852 1.00 78.31 197 LYS A N 1
ATOM 1548 C CA . LYS A 1 197 ? 4.174 2.488 18.598 1.00 78.31 197 LYS A CA 1
ATOM 1549 C C . LYS A 1 197 ? 4.177 2.707 20.110 1.00 78.31 197 LYS A C 1
ATOM 1551 O O . LYS A 1 197 ? 3.321 2.159 20.792 1.00 78.31 197 LYS A O 1
ATOM 1556 N N . VAL A 1 198 ? 5.118 3.503 20.623 1.00 79.44 198 VAL A N 1
ATOM 1557 C CA . VAL A 1 198 ? 5.185 3.842 22.057 1.00 79.44 198 VAL A CA 1
ATOM 1558 C C . VAL A 1 198 ? 3.957 4.643 22.486 1.00 79.44 198 VAL A C 1
ATOM 1560 O O . VAL A 1 198 ? 3.363 4.326 23.510 1.00 79.44 198 VAL A O 1
ATOM 1563 N N . LEU A 1 199 ? 3.548 5.632 21.686 1.00 80.50 199 LEU A N 1
ATOM 1564 C CA . LEU A 1 199 ? 2.327 6.398 21.927 1.00 80.50 199 LEU A CA 1
ATOM 1565 C C . LEU A 1 199 ? 1.111 5.468 21.974 1.00 80.50 199 LEU A C 1
ATOM 1567 O O . LEU A 1 199 ? 0.358 5.520 22.935 1.00 80.50 199 LEU A O 1
ATOM 1571 N N . TYR A 1 200 ? 0.982 4.552 21.008 1.00 77.94 200 TYR A N 1
ATOM 1572 C CA . TYR A 1 200 ? -0.106 3.571 21.005 1.00 77.94 200 TYR A CA 1
ATOM 1573 C C . TYR A 1 200 ? -0.129 2.715 22.276 1.00 77.94 200 TYR A C 1
ATOM 1575 O O . TYR A 1 200 ? -1.167 2.589 22.914 1.00 77.94 200 TYR A O 1
ATOM 1583 N N . ALA A 1 201 ? 1.019 2.168 22.687 1.00 78.56 201 ALA A N 1
ATOM 1584 C CA . ALA A 1 201 ? 1.106 1.358 23.902 1.00 78.56 201 ALA A CA 1
ATOM 1585 C C . ALA A 1 201 ? 0.714 2.145 25.164 1.00 78.56 201 ALA A C 1
ATOM 1587 O O . ALA A 1 201 ? 0.042 1.603 26.040 1.00 78.56 201 ALA A O 1
ATOM 1588 N N . ARG A 1 202 ? 1.105 3.422 25.242 1.00 81.25 202 ARG A N 1
ATOM 1589 C CA . ARG A 1 202 ? 0.767 4.302 26.362 1.00 81.25 202 ARG A CA 1
ATOM 1590 C C . ARG A 1 202 ? -0.736 4.582 26.439 1.00 81.25 202 ARG A C 1
ATOM 1592 O O . ARG A 1 202 ? -1.309 4.426 27.510 1.00 81.25 202 ARG A O 1
ATOM 1599 N N . GLU A 1 203 ? -1.364 4.947 25.324 1.00 80.62 203 GLU A N 1
ATOM 1600 C CA . GLU A 1 203 ? -2.802 5.262 25.263 1.00 80.62 203 GLU A CA 1
ATOM 1601 C C . GLU A 1 203 ? -3.676 4.037 25.577 1.00 80.62 203 GLU A C 1
ATOM 1603 O O . GLU A 1 203 ? -4.651 4.131 26.324 1.00 80.62 203 GLU A O 1
ATOM 1608 N N . VAL A 1 204 ? -3.293 2.855 25.071 1.00 77.19 204 VAL A N 1
ATOM 1609 C CA . VAL A 1 204 ? -3.964 1.590 25.416 1.00 77.19 204 VAL A CA 1
ATOM 1610 C C . VAL A 1 204 ? -3.864 1.324 26.916 1.00 77.19 204 VAL A C 1
ATOM 1612 O O . VAL A 1 204 ? -4.855 0.954 27.546 1.00 77.19 204 VAL A O 1
ATOM 1615 N N . GLN A 1 205 ? -2.681 1.528 27.501 1.00 76.19 205 GLN A N 1
ATOM 1616 C CA . GLN A 1 205 ? -2.475 1.323 28.928 1.00 76.19 205 GLN A CA 1
ATOM 1617 C C . GLN A 1 205 ? -3.317 2.304 29.757 1.00 76.19 205 GLN A C 1
ATOM 1619 O O . GLN A 1 205 ? -4.036 1.861 30.648 1.00 76.19 205 GLN A O 1
ATOM 1624 N N . GLU A 1 206 ? -3.283 3.606 29.455 1.00 76.38 206 GLU A N 1
ATOM 1625 C CA . GLU A 1 206 ? -4.076 4.628 30.160 1.00 76.38 206 GLU A CA 1
ATOM 1626 C C . GLU A 1 206 ? -5.586 4.334 30.084 1.00 76.38 206 GLU A C 1
ATOM 1628 O O . GLU A 1 206 ? -6.267 4.348 31.111 1.00 76.38 206 GLU A O 1
ATOM 1633 N N . THR A 1 207 ? -6.102 3.966 28.909 1.00 74.19 207 THR A N 1
ATOM 1634 C CA . THR A 1 207 ? -7.534 3.668 28.725 1.00 74.19 207 THR A CA 1
ATOM 1635 C C . THR A 1 207 ? -7.949 2.387 29.456 1.00 74.19 207 THR A C 1
ATOM 1637 O O . THR A 1 207 ? -8.978 2.363 30.132 1.00 74.19 207 THR A O 1
ATOM 1640 N N . SER A 1 208 ? -7.114 1.342 29.411 1.00 72.19 208 SER A N 1
ATOM 1641 C CA . SER A 1 208 ? -7.348 0.100 30.157 1.00 72.19 208 SER A CA 1
ATOM 1642 C C . SER A 1 208 ? -7.364 0.328 31.673 1.00 72.19 208 SER A C 1
ATOM 1644 O O . SER A 1 208 ? -8.188 -0.271 32.368 1.00 72.19 208 SER A O 1
ATOM 1646 N N . TRP A 1 209 ? -6.498 1.204 32.195 1.00 70.94 209 TRP A N 1
ATOM 1647 C CA . TRP A 1 209 ? -6.512 1.576 33.612 1.00 70.94 209 TRP A CA 1
ATOM 1648 C C . TRP A 1 209 ? -7.793 2.321 33.998 1.00 70.94 209 TRP A C 1
ATOM 1650 O O . TRP A 1 209 ? -8.362 2.038 35.052 1.00 70.94 209 TRP A O 1
ATOM 1660 N N . ILE A 1 210 ? -8.270 3.241 33.155 1.00 71.62 210 ILE A N 1
ATOM 1661 C CA . ILE A 1 210 ? -9.502 4.004 33.404 1.00 71.62 210 ILE A CA 1
ATOM 1662 C C . ILE A 1 210 ? -10.727 3.080 33.429 1.00 71.62 210 ILE A C 1
ATOM 1664 O O . ILE A 1 210 ? -11.516 3.152 34.372 1.00 71.62 210 ILE A O 1
ATOM 1668 N N . GLU A 1 211 ? -10.868 2.171 32.459 1.00 71.44 211 GLU A N 1
ATOM 1669 C CA . GLU A 1 211 ? -11.973 1.198 32.449 1.00 71.44 211 GLU A CA 1
ATOM 1670 C C . GLU A 1 211 ? -11.920 0.260 33.662 1.00 71.44 211 GLU A C 1
ATOM 1672 O O . GLU A 1 211 ? -12.954 -0.055 34.261 1.00 71.44 211 GLU A O 1
ATOM 1677 N N . HIS A 1 212 ? -10.718 -0.151 34.081 1.00 72.00 212 HIS A N 1
ATOM 1678 C CA . HIS A 1 212 ? -10.545 -0.963 35.283 1.00 72.00 212 HIS A CA 1
ATOM 1679 C C . HIS A 1 212 ? -10.978 -0.213 36.551 1.00 72.00 212 HIS A C 1
ATOM 1681 O O . HIS A 1 212 ? -11.669 -0.788 37.397 1.00 72.00 212 HIS A O 1
ATOM 1687 N N . LEU A 1 213 ? -10.635 1.074 36.677 1.00 68.38 213 LEU A N 1
ATOM 1688 C CA . LEU A 1 213 ? -11.058 1.919 37.797 1.00 68.38 213 LEU A CA 1
ATOM 1689 C C . LEU A 1 213 ? -12.575 2.129 37.812 1.00 68.38 213 LEU A C 1
ATOM 1691 O O . LEU A 1 213 ? -13.190 1.981 38.863 1.00 68.38 213 LEU A O 1
ATOM 1695 N N . GLN A 1 214 ? -13.198 2.400 36.663 1.00 68.88 214 GLN A N 1
ATOM 1696 C CA . GLN A 1 214 ? -14.652 2.568 36.563 1.00 68.88 214 GLN A CA 1
ATOM 1697 C C . GLN A 1 214 ? -15.409 1.275 36.888 1.00 68.88 214 GLN A C 1
ATOM 1699 O O . GLN A 1 214 ? -16.386 1.306 37.629 1.00 68.88 214 GLN A O 1
ATOM 1704 N N . THR A 1 215 ? -14.921 0.125 36.415 1.00 70.31 215 THR A N 1
ATOM 1705 C CA . THR A 1 215 ? -15.510 -1.190 36.729 1.00 70.31 215 THR A CA 1
ATOM 1706 C C . THR A 1 215 ? -15.339 -1.559 38.206 1.00 70.31 215 THR A C 1
ATOM 1708 O O . THR A 1 215 ? -16.190 -2.235 38.782 1.00 70.31 215 THR A O 1
ATOM 1711 N N . SER A 1 216 ? -14.243 -1.125 38.834 1.00 63.41 216 SER A N 1
ATOM 1712 C CA . SER A 1 216 ? -13.970 -1.378 40.254 1.00 63.41 216 SER A CA 1
ATOM 1713 C C . SER A 1 216 ? -14.751 -0.438 41.178 1.00 63.41 216 SER A C 1
ATOM 1715 O O . SER A 1 216 ? -15.155 -0.852 42.260 1.00 63.41 216 SER A O 1
ATOM 1717 N N . LEU A 1 217 ? -14.999 0.802 40.748 1.00 57.06 217 LEU A N 1
ATOM 1718 C CA . LEU A 1 217 ? -15.796 1.791 41.480 1.00 57.06 217 LEU A CA 1
ATOM 1719 C C . LEU A 1 217 ? -17.308 1.579 41.295 1.00 57.06 217 LEU A C 1
ATOM 1721 O O . LEU A 1 217 ? -18.059 1.789 42.238 1.00 57.06 217 LEU A O 1
ATOM 1725 N N . GLY A 1 218 ? -17.756 1.080 40.138 1.00 51.75 218 GLY A N 1
ATOM 1726 C CA . GLY A 1 218 ? -19.162 0.746 39.857 1.00 51.75 218 GLY A CA 1
ATOM 1727 C C . GLY A 1 218 ? -19.674 -0.556 40.495 1.00 51.75 218 GLY A C 1
ATOM 1728 O O . GLY A 1 218 ? -20.758 -1.012 40.151 1.00 51.75 218 GLY A O 1
ATOM 1729 N N . LYS A 1 219 ? -18.894 -1.183 41.387 1.00 47.97 219 LYS A N 1
ATOM 1730 C CA . LYS A 1 219 ? -19.315 -2.323 42.228 1.00 47.97 219 LYS A CA 1
ATOM 1731 C C . LYS A 1 219 ? -19.674 -1.917 43.665 1.00 47.97 219 LYS A C 1
ATOM 1733 O O . LYS A 1 219 ? -19.896 -2.792 44.499 1.00 47.97 219 LYS A O 1
ATOM 1738 N N . PHE A 1 220 ? -19.719 -0.617 43.946 1.00 43.88 220 PHE A N 1
ATOM 1739 C CA . PHE A 1 220 ? -20.249 -0.053 45.184 1.00 43.88 220 PHE A CA 1
ATOM 1740 C C . PHE A 1 220 ? -21.547 0.699 44.880 1.00 43.88 220 PHE A C 1
ATOM 1742 O O . PHE A 1 220 ? -21.549 1.920 44.899 1.00 43.88 220 PHE A O 1
ATOM 1749 N N . ASP A 1 221 ? -22.608 -0.038 44.560 1.00 37.00 221 ASP A N 1
ATOM 1750 C CA . ASP A 1 221 ? -24.012 0.375 44.697 1.00 37.00 221 ASP A CA 1
ATOM 1751 C C . ASP A 1 221 ? -24.871 -0.885 44.894 1.00 37.00 221 ASP A C 1
ATOM 1753 O O . ASP A 1 221 ? -24.648 -1.875 44.153 1.00 37.00 221 ASP A O 1
#

Secondary structure (DSSP, 8-state):
-----------TT---EEEEEETTSSTTTHHHHHHHHHHHS-GGGEEEEBTTB-THHHHHHHTT-TT-EEEEEE-HHHHHHHHHHHHTT--SSPPPEEEEE-SS--HHHHHTTS-S-HHHHHHTTHHHHHHHHHHHPPP-----EEE----SS--S-PPPEEESS----SHHHHHHHHHHHHHHH-GGGG--HHHHHHHHHHHHHHHHHHHHHHHHHTT--

Foldseek 3Di:
DDDPDADDDDDPPDAAEAEEFECLFALSCRVVVLVVCVVVHPNLRYHYDDPVDACLVSCVRCVPPPNYAYEYEHAPVSVQRNVVSQVVSPDPDGHAYHYAHRHLQRVVCVVLVVDDHQVVQVVVVHPVVVVVCRVVPDGDDFDKDWDDDDDPVDPDRDDTDIDRDDDDDDDLVVLVVVLVVVCVVCVVQVSHSVSSVVSSVVSSVVSVVVVVVCVVVVVPD

Organism: Acorus calamus (NCBI:txid4465)

InterPro domains:
  IPR000756 Diacylglycerol kinase, accessory domain [PF00609] (163-208)
  IPR001206 Diacylglycerol kinase, catalytic domain [PF00781] (16-116)
  IPR001206 Diacylglycerol kinase, catalytic domain [PS50146] (12-151)
  IPR001206 Diacylglycerol kinase, catalytic domain [SM00046] (16-145)
  IPR016064 NAD kinase/diacylglycerol kinase-like domain superfamily [SSF111331] (13-204)
  IPR017438 Inorganic polyphosphate/ATP-NAD kinase, N-terminal [G3DSA:3.40.50.10330] (13-152)
  IPR037607 Diacylglycerol kinase [PTHR11255] (8-204)

Sequence (221 aa):
MKQKYELIDLPPDARPLLVFINKKSGAQRGDSLKRRLRILLNPLQVFELSSAQGPEAGLFLFRRVPHFKILVCGGDGTVGWVLGAIDKQNFESPPPVAILPAGTGNDLARVLSWGGGLGVVERQGGLYTVLHHIEHAAVTILDRWKIAIESQQYKSDHPTKYMNNYLGIGCDAKVALDIHNLREENPEKFYSQFFNKVLYAREVQETSWIEHLQTSLGKFD

Radius of gyration: 20.27 Å; chains: 1; bounding box: 52×32×73 Å